Protein AF-A0AAD6F2V7-F1 (afdb_monomer_lite)

Sequence (291 aa):
MLPLKEKDKPVVQKLLSAGCCARCVLRFCCVSVQAAYRKPHQETLKELQAFIGNTENGKSQDSVVAANSTEENNKSHDATVPEPADEPADDPPSKRAKLELSGTEAPSEEDAAEEKLTEEPSVCVVCLGILQELCGTTQAVKIAEKVKAEKYEFETLHSCWLHVKKELREKSMAVDKDDVVQVKEAFKWVLQGLVAKEIGGVAVVARSLFEISVGFTHKETDADCHFLATTCADCFRPTKNKQSVFTRMAVVKALEKISDTKFLTHYACPPAKPTSSCSSQDVQCLHQEVQ

Foldseek 3Di:
DAPADPVLLVVLVVQVVLQAFLLQSCLVSLPPPLVLLQDARVVSVVVSVVVNVVPPVPPPDDDDDDDDDDDDDDDDDDDDDDDDDDDDDDDDDDDDDDDDDDDDDDDDDDDPPPPPPPVPRAQGLPQQCLSHVCLDLVVLLVLLVLVVVVVDDFQEEADCDDDDDDDDDDDDPDCDPVSRDDSVRSSCSHNVCSNCVNNPNRHYDNDTLKYKDKDWDDPVCPCVLVLLCVVCVVLQDDDPPDPGSSDPNSVVVSVVPDDPVSVVVVADVVGDRDPHGIDIDDMDMGGHDDD

Secondary structure (DSSP, 8-state):
-----GGGHHHHHHHHHTT--HHHHHHHTT---HHHHHS-HHHHHHHHHHHHHTTGGGS--------------------------------------------------------------PPPTTTTTTTTGGGSHHHHHHHHHHHHHTT---SEEE-------S---S--S---TTTSPPHHHHHHHHHHHHHHHHTTSPEEESS-SEEEEEEEE-STTHHHHHHHHHH-GGGS---TT-S-S--HHHHHHHHHHS-HHHHHHHS-SSPPPPSSPPEEEEEEEEEPP--

Radius of gyration: 32.74 Å; chains: 1; bounding box: 75×71×100 Å

InterPro domains:
  IPR039894 tRNA pseudouridine synthase Pus10-like [PTHR21568] (7-290)
  IPR048742 Pus10, N-terminal, eukaryotes [PF21237] (124-285)

pLDDT: mean 70.38, std 23.92, range [25.38, 95.88]

Structure (mmCIF, N/CA/C/O backbone):
data_AF-A0AAD6F2V7-F1
#
_entry.id   AF-A0AAD6F2V7-F1
#
loop_
_atom_site.group_PDB
_atom_site.id
_atom_site.type_symbol
_atom_site.label_atom_id
_atom_site.label_alt_id
_atom_site.label_comp_id
_atom_site.label_asym_id
_atom_site.label_entity_id
_atom_site.label_seq_id
_atom_site.pdbx_PDB_ins_code
_atom_site.Cartn_x
_atom_site.Cartn_y
_atom_site.Cartn_z
_atom_site.occupancy
_atom_site.B_iso_or_equiv
_atom_site.auth_seq_id
_atom_site.auth_comp_id
_atom_site.auth_asym_id
_atom_site.auth_atom_id
_atom_site.pdbx_PDB_model_num
ATOM 1 N N . MET A 1 1 ? 2.645 19.466 8.186 1.00 80.56 1 MET A N 1
ATOM 2 C CA . MET A 1 1 ? 1.569 18.850 8.982 1.00 80.56 1 MET A CA 1
ATOM 3 C C . MET A 1 1 ? 0.853 17.797 8.156 1.00 80.56 1 MET A C 1
ATOM 5 O O . MET A 1 1 ? 0.682 17.995 6.954 1.00 80.56 1 MET A O 1
ATOM 9 N N . LEU A 1 2 ? 0.481 16.677 8.775 1.00 89.69 2 LEU A N 1
ATOM 10 C CA . LEU A 1 2 ? -0.320 15.625 8.147 1.00 89.69 2 LEU A CA 1
ATOM 11 C C . LEU A 1 2 ? -1.777 16.090 7.967 1.00 89.69 2 LEU A C 1
ATOM 13 O O . LEU A 1 2 ? -2.301 16.765 8.853 1.00 89.69 2 LEU A O 1
ATOM 17 N N . PRO A 1 3 ? -2.449 15.743 6.853 1.00 91.44 3 PRO A N 1
ATOM 18 C CA . PRO A 1 3 ? -3.833 16.140 6.586 1.00 91.44 3 PRO A CA 1
ATOM 19 C C . PRO A 1 3 ? -4.835 15.252 7.353 1.00 91.44 3 PRO A C 1
ATOM 21 O O . PRO A 1 3 ? -5.670 14.583 6.749 1.00 91.44 3 PRO A O 1
ATOM 24 N N . LEU A 1 4 ? -4.716 15.221 8.682 1.00 91.44 4 LEU A N 1
ATOM 25 C CA . LEU A 1 4 ? -5.566 14.456 9.602 1.00 91.44 4 LEU A CA 1
ATOM 26 C C . LEU A 1 4 ? -6.543 15.384 10.332 1.00 91.44 4 LEU A C 1
ATOM 28 O O . LEU A 1 4 ? -6.274 16.572 10.514 1.00 91.44 4 LEU A O 1
ATOM 32 N N . LYS A 1 5 ? -7.688 14.843 10.745 1.00 91.06 5 LYS A N 1
ATOM 33 C CA . LYS A 1 5 ? -8.765 15.552 11.452 1.00 91.06 5 LYS A CA 1
ATOM 34 C C . LYS A 1 5 ? -8.937 14.968 12.849 1.00 91.06 5 LYS A C 1
ATOM 36 O O . LYS A 1 5 ? -8.689 13.789 13.046 1.00 91.06 5 LYS A O 1
ATOM 41 N N . GLU A 1 6 ? -9.465 15.742 13.798 1.00 90.25 6 GLU A N 1
ATOM 42 C CA . GLU A 1 6 ? -9.713 15.292 15.186 1.00 90.25 6 GLU A CA 1
ATOM 43 C C . GLU A 1 6 ? -10.423 13.929 15.287 1.00 90.25 6 GLU A C 1
ATOM 45 O O . GLU A 1 6 ? -10.057 13.092 16.109 1.00 90.25 6 GLU A O 1
ATOM 50 N N . LYS A 1 7 ? -11.377 13.656 14.386 1.00 86.06 7 LYS A N 1
ATOM 51 C CA . LYS A 1 7 ? -12.082 12.365 14.305 1.00 86.06 7 LYS A CA 1
ATOM 52 C C . LYS A 1 7 ? -11.173 11.153 14.034 1.00 86.06 7 LYS A C 1
ATOM 54 O O . LYS A 1 7 ? -11.575 10.029 14.314 1.00 86.06 7 LYS A O 1
ATOM 59 N N . ASP A 1 8 ? -9.980 11.370 13.485 1.00 86.81 8 ASP A N 1
ATOM 60 C CA . ASP A 1 8 ? -9.030 10.322 13.117 1.00 86.81 8 ASP A CA 1
ATOM 61 C C . ASP A 1 8 ? -8.161 9.907 14.319 1.00 86.81 8 ASP A C 1
ATOM 63 O O . ASP A 1 8 ? -7.589 8.818 14.310 1.00 86.81 8 ASP A O 1
ATOM 67 N N . LYS A 1 9 ? -8.090 10.718 15.390 1.00 88.56 9 LYS A N 1
ATOM 68 C CA . LYS A 1 9 ? -7.244 10.450 16.571 1.00 88.56 9 LYS A CA 1
ATOM 69 C C . LYS A 1 9 ? -7.451 9.061 17.192 1.00 88.56 9 LYS A C 1
ATOM 71 O O . LYS A 1 9 ? -6.447 8.374 17.389 1.00 88.56 9 LYS A O 1
ATOM 76 N N . PRO A 1 10 ? -8.688 8.585 17.454 1.00 86.12 10 PRO A N 1
ATOM 77 C CA . PRO A 1 10 ? -8.887 7.259 18.043 1.00 86.12 10 PRO A CA 1
ATOM 78 C C . PRO A 1 10 ? -8.393 6.132 17.127 1.00 86.12 10 PRO A C 1
ATOM 80 O O . PRO A 1 10 ? -7.870 5.123 17.599 1.00 86.12 10 PRO A O 1
ATOM 83 N N . VAL A 1 11 ? -8.528 6.312 15.808 1.00 83.88 11 VAL A N 1
ATOM 84 C CA . VAL A 1 11 ? -8.052 5.355 14.801 1.00 83.88 11 VAL A CA 1
ATOM 85 C C . VAL A 1 11 ? -6.526 5.345 14.767 1.00 83.88 11 VAL A C 1
ATOM 87 O O . VAL A 1 11 ? -5.927 4.274 14.829 1.00 83.88 11 VAL A O 1
ATOM 90 N N . VAL A 1 12 ? -5.894 6.524 14.743 1.00 88.38 12 VAL A N 1
ATOM 91 C CA . VAL A 1 12 ? -4.432 6.675 14.798 1.00 88.38 12 VAL A CA 1
ATOM 92 C C . VAL A 1 12 ? -3.864 5.982 16.035 1.00 88.38 12 VAL A C 1
ATOM 94 O O . VAL A 1 12 ? -2.973 5.146 15.900 1.00 88.38 12 VAL A O 1
ATOM 97 N N . GLN A 1 13 ? -4.413 6.268 17.219 1.00 88.00 13 GLN A N 1
ATOM 98 C CA . GLN A 1 13 ? -3.964 5.665 18.474 1.00 88.00 13 GLN A CA 1
ATOM 99 C C . GLN A 1 13 ? -4.090 4.137 18.434 1.00 88.00 13 GLN A C 1
ATOM 101 O O . GLN A 1 13 ? -3.111 3.433 18.671 1.00 88.00 13 GLN A O 1
ATOM 106 N N . LYS A 1 14 ? -5.263 3.614 18.051 1.00 84.19 14 LYS A N 1
ATOM 107 C CA . LYS A 1 14 ? -5.510 2.166 18.007 1.00 84.19 14 LYS A CA 1
ATOM 108 C C . LYS A 1 14 ? -4.590 1.442 17.023 1.00 84.19 14 LYS A C 1
ATOM 110 O O . LYS A 1 14 ? -4.094 0.363 17.336 1.00 84.19 14 LYS A O 1
ATOM 115 N N . LEU A 1 15 ? -4.349 2.020 15.845 1.00 86.19 15 LEU A N 1
ATOM 116 C CA . LEU A 1 15 ? -3.479 1.422 14.831 1.00 86.19 15 LEU A CA 1
ATOM 117 C C . LEU A 1 15 ? -2.008 1.437 15.255 1.00 86.19 15 LEU A C 1
ATOM 119 O O . LEU A 1 15 ? -1.321 0.437 15.053 1.00 86.19 15 LEU A O 1
ATOM 123 N N . LEU A 1 16 ? -1.528 2.533 15.852 1.00 90.88 16 LEU A N 1
ATOM 124 C CA . LEU A 1 16 ? -0.159 2.612 16.369 1.00 90.88 16 LEU A CA 1
ATOM 125 C C . LEU A 1 16 ? 0.065 1.599 17.495 1.00 90.88 16 LEU A C 1
ATOM 127 O O . LEU A 1 16 ? 1.024 0.834 17.429 1.00 90.88 16 LEU A O 1
ATOM 131 N N . SER A 1 17 ? -0.850 1.518 18.468 1.00 88.38 17 SER A N 1
ATOM 132 C CA . SER A 1 17 ? -0.777 0.528 19.553 1.00 88.38 17 SER A CA 1
ATOM 133 C C . SER A 1 17 ? -0.856 -0.917 19.051 1.00 88.38 17 SER A C 1
ATOM 135 O O . SER A 1 17 ? -0.271 -1.806 19.659 1.00 88.38 17 SER A O 1
ATOM 137 N N . ALA A 1 18 ? -1.534 -1.161 17.925 1.00 85.19 18 ALA A N 1
ATOM 138 C CA . ALA A 1 18 ? -1.576 -2.468 17.272 1.00 85.19 18 ALA A CA 1
ATOM 139 C C . ALA A 1 18 ? -0.313 -2.791 16.444 1.00 85.19 18 ALA A C 1
ATOM 141 O O . ALA A 1 18 ? -0.238 -3.862 15.850 1.00 85.19 18 ALA A O 1
ATOM 142 N N . GLY A 1 19 ? 0.669 -1.886 16.361 1.00 90.06 19 GLY A N 1
ATOM 143 C CA . GLY A 1 19 ? 1.908 -2.102 15.608 1.00 90.06 19 GLY A CA 1
ATOM 144 C C . GLY A 1 19 ? 1.818 -1.754 14.117 1.00 90.06 19 GLY A C 1
ATOM 145 O O . GLY A 1 19 ? 2.562 -2.301 13.301 1.00 90.06 19 GLY A O 1
ATOM 146 N N . CYS A 1 20 ? 0.912 -0.859 13.712 1.00 92.25 20 CYS A N 1
ATOM 147 C CA . CYS A 1 20 ? 0.904 -0.328 12.346 1.00 92.25 20 CYS A CA 1
ATOM 148 C C . CYS A 1 20 ? 2.010 0.717 12.143 1.00 92.25 20 CYS A C 1
ATOM 150 O O . CYS A 1 20 ? 2.181 1.624 12.953 1.00 92.25 20 CYS A O 1
ATOM 152 N N . CYS A 1 21 ? 2.695 0.671 10.997 1.00 95.19 21 CYS A N 1
ATOM 153 C CA . CYS A 1 21 ? 3.604 1.746 10.597 1.00 95.19 21 CYS A CA 1
ATOM 154 C C . CYS A 1 21 ? 2.854 3.034 10.232 1.00 95.19 21 CYS A C 1
ATOM 156 O O . CYS A 1 21 ? 1.687 3.005 9.826 1.00 95.19 21 CYS A O 1
ATOM 158 N N . ALA A 1 22 ? 3.571 4.160 10.261 1.00 95.75 22 ALA A N 1
ATOM 159 C CA . ALA A 1 22 ? 3.008 5.484 10.011 1.00 95.75 22 ALA A CA 1
ATOM 160 C C . ALA A 1 22 ? 2.276 5.589 8.658 1.00 95.75 22 ALA A C 1
ATOM 162 O O . ALA A 1 22 ? 1.175 6.129 8.574 1.00 95.75 22 ALA A O 1
ATOM 163 N N . ARG A 1 23 ? 2.829 4.996 7.591 1.00 95.88 23 ARG A N 1
ATOM 164 C CA . ARG A 1 23 ? 2.187 4.996 6.264 1.00 95.88 23 ARG A CA 1
ATOM 165 C C . ARG A 1 23 ? 0.914 4.147 6.223 1.00 95.88 23 ARG A C 1
ATOM 167 O O . ARG A 1 23 ? -0.024 4.513 5.526 1.00 95.88 23 ARG A O 1
ATOM 174 N N . CYS A 1 24 ? 0.841 3.039 6.964 1.00 95.06 24 CYS A N 1
ATOM 175 C CA . CYS A 1 24 ? -0.406 2.278 7.096 1.00 95.06 24 CYS A CA 1
ATOM 176 C C . CYS A 1 24 ? -1.468 3.067 7.857 1.00 95.06 24 CYS A C 1
ATOM 178 O O . CYS A 1 24 ? -2.621 3.057 7.438 1.00 95.06 24 CYS A O 1
ATOM 180 N N . VAL A 1 25 ? -1.085 3.798 8.906 1.00 94.31 25 VAL A N 1
ATOM 181 C CA . VAL A 1 25 ? -2.008 4.687 9.624 1.00 94.31 25 VAL A CA 1
ATOM 182 C C . VAL A 1 25 ? -2.622 5.717 8.674 1.00 94.31 25 VAL A C 1
ATOM 184 O O . VAL A 1 25 ? -3.843 5.845 8.633 1.00 94.31 25 VAL A O 1
ATOM 187 N N . LEU A 1 26 ? -1.809 6.374 7.836 1.00 95.19 26 LEU A N 1
ATOM 188 C CA . LEU A 1 26 ? -2.308 7.314 6.822 1.00 95.19 26 LEU A CA 1
ATOM 189 C C . LEU A 1 26 ? -3.316 6.665 5.857 1.00 95.19 26 LEU A C 1
ATOM 191 O O . LEU A 1 26 ? -4.325 7.288 5.529 1.00 95.19 26 LEU A O 1
ATOM 195 N N . ARG A 1 27 ? -3.081 5.408 5.449 1.00 94.44 27 ARG A N 1
ATOM 196 C CA . ARG A 1 27 ? -3.991 4.667 4.557 1.00 94.44 27 ARG A CA 1
ATOM 197 C C . ARG A 1 27 ? -5.354 4.440 5.192 1.00 94.44 27 ARG A C 1
ATOM 199 O O . ARG A 1 27 ? -6.363 4.715 4.555 1.00 94.44 27 ARG A O 1
ATOM 206 N N . PHE A 1 28 ? -5.382 3.957 6.434 1.00 86.69 28 PHE A N 1
ATOM 207 C CA . PHE A 1 28 ? -6.633 3.717 7.160 1.00 86.69 28 PHE A CA 1
ATOM 208 C C . PHE A 1 28 ? -7.344 5.012 7.566 1.00 86.69 28 PHE A C 1
ATOM 210 O O . PHE A 1 28 ? -8.561 5.017 7.697 1.00 86.69 28 PHE A O 1
ATOM 217 N N . CYS A 1 29 ? -6.613 6.123 7.692 1.00 88.81 29 CYS A N 1
ATOM 218 C CA . CYS A 1 29 ? -7.199 7.459 7.834 1.00 88.81 29 CYS A CA 1
ATOM 219 C C . CYS A 1 29 ? -7.626 8.072 6.484 1.00 88.81 29 CYS A C 1
ATOM 221 O O . CYS A 1 29 ? -7.964 9.252 6.428 1.00 88.81 29 CYS A O 1
ATOM 223 N N . CYS A 1 30 ? -7.600 7.296 5.393 1.00 89.81 30 CYS A N 1
ATOM 224 C CA . CYS A 1 30 ? -8.030 7.707 4.053 1.00 89.81 30 CYS A CA 1
ATOM 225 C C . CYS A 1 30 ? -7.277 8.940 3.513 1.00 89.81 30 CYS A C 1
ATOM 227 O O . CYS A 1 30 ? -7.809 9.736 2.736 1.00 89.81 30 CYS A O 1
ATOM 229 N N . VAL A 1 31 ? -6.017 9.129 3.921 1.00 90.62 31 VAL A N 1
ATOM 230 C CA . VAL A 1 31 ? -5.186 10.231 3.428 1.00 90.62 31 VAL A CA 1
ATOM 231 C C . VAL A 1 31 ? -4.739 9.908 2.006 1.00 90.62 31 VAL A C 1
ATOM 233 O O . VAL A 1 31 ? -3.912 9.024 1.803 1.00 90.62 31 VAL A O 1
ATOM 236 N N . SER A 1 32 ? -5.236 10.654 1.022 1.00 89.75 32 SER A N 1
ATOM 237 C CA . SER A 1 32 ? -4.891 10.492 -0.402 1.00 89.75 32 SER A CA 1
ATOM 238 C C . SER A 1 32 ? -3.780 11.435 -0.889 1.00 89.75 32 SER A C 1
ATOM 240 O O . SER A 1 32 ? -3.368 11.399 -2.049 1.00 89.75 32 SER A O 1
ATOM 242 N N . VAL A 1 33 ? -3.253 12.287 -0.004 1.00 91.56 33 VAL A N 1
ATOM 243 C CA . VAL A 1 33 ? -2.190 13.243 -0.340 1.00 91.56 33 VAL A CA 1
ATOM 244 C C . VAL A 1 33 ? -0.847 12.517 -0.437 1.00 91.56 33 VAL A C 1
ATOM 246 O O . VAL A 1 33 ? -0.208 12.236 0.574 1.00 91.56 33 VAL A O 1
ATOM 249 N N . GLN A 1 34 ? -0.376 12.265 -1.662 1.00 91.81 34 GLN A N 1
ATOM 250 C CA . GLN A 1 34 ? 0.866 11.518 -1.930 1.00 91.81 34 GLN A CA 1
ATOM 251 C C . GLN A 1 34 ? 2.091 12.079 -1.193 1.00 91.81 34 GLN A C 1
ATOM 253 O O . GLN A 1 34 ? 2.931 11.321 -0.709 1.00 91.81 34 GLN A O 1
ATOM 258 N N . ALA A 1 35 ? 2.187 13.408 -1.068 1.00 91.94 35 ALA A N 1
ATOM 259 C CA . ALA A 1 35 ? 3.289 14.068 -0.370 1.00 91.94 35 ALA A CA 1
ATOM 260 C C . ALA A 1 35 ? 3.402 13.644 1.106 1.00 91.94 35 ALA A C 1
ATOM 262 O O . ALA A 1 35 ? 4.509 13.594 1.633 1.00 91.94 35 ALA A O 1
ATOM 263 N N . ALA A 1 36 ? 2.292 13.268 1.755 1.00 94.00 36 ALA A N 1
ATOM 264 C CA . ALA A 1 36 ? 2.311 12.764 3.127 1.00 94.00 36 ALA A CA 1
ATOM 265 C C . ALA A 1 36 ? 3.040 11.412 3.243 1.00 94.00 36 ALA A C 1
ATOM 267 O O . ALA A 1 36 ? 3.678 11.151 4.255 1.00 94.00 36 ALA A O 1
ATOM 268 N N . TYR A 1 37 ? 3.005 10.580 2.197 1.00 94.75 37 TYR A N 1
ATOM 269 C CA . TYR A 1 37 ? 3.651 9.261 2.180 1.00 94.75 37 TYR A CA 1
ATOM 270 C C . TYR A 1 37 ? 5.142 9.323 1.861 1.00 94.75 37 TYR A C 1
ATOM 272 O O . TYR A 1 37 ? 5.898 8.448 2.286 1.00 94.75 37 TYR A O 1
ATOM 280 N N . ARG A 1 38 ? 5.564 10.342 1.104 1.00 93.12 38 ARG A N 1
ATOM 281 C CA . ARG A 1 38 ? 6.960 10.531 0.676 1.00 93.12 38 ARG A CA 1
ATOM 282 C C . ARG A 1 38 ? 7.877 11.025 1.791 1.00 93.12 38 ARG A C 1
ATOM 284 O O . ARG A 1 38 ? 9.091 10.968 1.630 1.00 93.12 38 ARG A O 1
ATOM 291 N N . LYS A 1 39 ? 7.313 11.487 2.908 1.00 92.31 39 LYS A N 1
ATOM 292 C CA . LYS A 1 39 ? 8.088 11.859 4.090 1.00 92.31 39 LYS A CA 1
ATOM 293 C C . LYS A 1 39 ? 8.874 10.659 4.641 1.00 92.31 39 LYS A C 1
ATOM 295 O O . LYS A 1 39 ? 8.424 9.508 4.503 1.00 92.31 39 LYS A O 1
ATOM 300 N N . PRO A 1 40 ? 10.025 10.901 5.292 1.00 91.19 40 PRO A N 1
ATOM 301 C CA . PRO A 1 40 ? 10.716 9.880 6.064 1.00 91.19 40 PRO A CA 1
ATOM 302 C C . PRO A 1 40 ? 9.782 9.218 7.082 1.00 91.19 40 PRO A C 1
ATOM 304 O O . PRO A 1 40 ? 8.912 9.859 7.683 1.00 91.19 40 PRO A O 1
ATOM 307 N N . HIS A 1 41 ? 9.959 7.910 7.277 1.00 89.25 41 HIS A N 1
ATOM 308 C CA . HIS A 1 41 ? 9.096 7.123 8.160 1.00 89.25 41 HIS A CA 1
ATOM 309 C C . HIS A 1 41 ? 9.102 7.671 9.597 1.00 89.25 41 HIS A C 1
ATOM 311 O O . HIS A 1 41 ? 8.040 7.836 10.193 1.00 89.25 41 HIS A O 1
ATOM 317 N N . GLN A 1 42 ? 10.286 8.008 10.119 1.00 90.62 42 GLN A N 1
ATOM 318 C CA . GLN A 1 42 ? 10.460 8.533 11.476 1.00 90.62 42 GLN A CA 1
ATOM 319 C C . GLN A 1 42 ? 9.786 9.897 11.672 1.00 90.62 42 GLN A C 1
ATOM 321 O O . GLN A 1 42 ? 9.136 10.113 12.689 1.00 90.62 42 GLN A O 1
ATOM 326 N N . GLU A 1 43 ? 9.880 10.804 10.697 1.00 93.75 43 GLU A N 1
ATOM 327 C CA . GLU A 1 43 ? 9.206 12.109 10.762 1.00 93.75 43 GLU A CA 1
ATOM 328 C C . GLU A 1 43 ? 7.685 11.957 10.757 1.00 93.75 43 GLU A C 1
ATOM 330 O O . GLU A 1 43 ? 6.988 12.575 11.559 1.00 93.75 43 GLU A O 1
ATOM 335 N N . THR A 1 44 ? 7.168 11.074 9.899 1.00 94.44 44 THR A N 1
ATOM 336 C CA . THR A 1 44 ? 5.728 10.793 9.836 1.00 94.44 44 THR A CA 1
ATOM 337 C C . THR A 1 44 ? 5.231 10.209 11.159 1.00 94.44 44 THR A C 1
ATOM 339 O O . THR A 1 44 ? 4.170 10.598 11.638 1.00 94.44 44 THR A O 1
ATOM 342 N N . LEU A 1 45 ? 5.999 9.299 11.769 1.00 94.44 45 LEU A N 1
ATOM 343 C CA . LEU A 1 45 ? 5.671 8.718 13.070 1.00 94.44 45 LEU A CA 1
ATOM 344 C C . LEU A 1 45 ? 5.647 9.782 14.177 1.00 94.44 45 LEU A C 1
ATOM 346 O O . LEU A 1 45 ? 4.683 9.826 14.937 1.00 94.44 45 LEU A O 1
ATOM 350 N N . LYS A 1 46 ? 6.642 10.677 14.216 1.00 94.81 46 LYS A N 1
ATOM 351 C CA . LYS A 1 46 ? 6.682 11.804 15.162 1.00 94.81 46 LYS A CA 1
ATOM 352 C C . LYS A 1 46 ? 5.482 12.739 14.991 1.00 94.81 46 LYS A C 1
ATOM 354 O O . LYS A 1 46 ? 4.857 13.109 15.979 1.00 94.81 46 LYS A O 1
ATOM 359 N N . GLU A 1 47 ? 5.115 13.083 13.753 1.00 95.81 47 GLU A N 1
ATOM 360 C CA . GLU A 1 47 ? 3.922 13.901 13.481 1.00 95.81 47 GLU A CA 1
ATOM 361 C C . GLU A 1 47 ? 2.629 13.207 13.950 1.00 95.81 47 GLU A C 1
ATOM 363 O O . GLU A 1 47 ? 1.751 13.874 14.493 1.00 95.81 47 GLU A O 1
ATOM 368 N N . LEU A 1 48 ? 2.507 11.882 13.788 1.00 95.69 48 LEU A N 1
ATOM 369 C CA . LEU A 1 48 ? 1.356 11.115 14.289 1.00 95.69 48 LEU A CA 1
ATOM 370 C C . LEU A 1 48 ? 1.304 11.066 15.822 1.00 95.69 48 LEU A C 1
ATOM 372 O O . LEU A 1 48 ? 0.225 11.195 16.395 1.00 95.69 48 LEU A O 1
ATOM 376 N N . GLN A 1 49 ? 2.452 10.897 16.483 1.00 95.12 49 GLN A N 1
ATOM 377 C CA . GLN A 1 49 ? 2.561 10.896 17.946 1.00 95.12 49 GLN A CA 1
ATOM 378 C C . GLN A 1 49 ? 2.215 12.270 18.536 1.00 95.12 49 GLN A C 1
ATOM 380 O O . GLN A 1 49 ? 1.422 12.363 19.470 1.00 95.12 49 GLN A O 1
ATOM 385 N N . ALA A 1 50 ? 2.726 13.351 17.941 1.00 95.38 50 ALA A N 1
ATOM 386 C CA . ALA A 1 50 ? 2.355 14.710 18.330 1.00 95.38 50 ALA A CA 1
ATOM 387 C C . ALA A 1 50 ? 0.855 14.976 18.108 1.00 95.38 50 ALA A C 1
ATOM 389 O O . ALA A 1 50 ? 0.193 15.596 18.938 1.00 95.38 50 ALA A O 1
ATOM 390 N N . PHE A 1 51 ? 0.296 14.462 17.008 1.00 94.75 51 PHE A N 1
ATOM 391 C CA . PHE A 1 51 ? -1.124 14.603 16.699 1.00 94.75 51 PHE A CA 1
ATOM 392 C C . PHE A 1 51 ? -2.032 13.978 17.771 1.00 94.75 51 PHE A C 1
ATOM 394 O O . PHE A 1 51 ? -3.034 14.593 18.131 1.00 94.75 51 PHE A O 1
ATOM 401 N N . ILE A 1 52 ? -1.686 12.808 18.323 1.00 93.94 52 ILE A N 1
ATOM 402 C CA . ILE A 1 52 ? -2.469 12.184 19.408 1.00 93.94 52 ILE A CA 1
ATOM 403 C C . ILE A 1 52 ? -2.231 12.849 20.776 1.00 93.94 52 ILE A C 1
ATOM 405 O O . ILE A 1 52 ? -3.195 13.026 21.526 1.00 93.94 52 ILE A O 1
ATOM 409 N N . GLY A 1 53 ? -0.996 13.282 21.069 1.00 87.00 53 GLY A N 1
ATOM 410 C CA . GLY A 1 53 ? -0.600 13.868 22.360 1.00 87.00 53 GLY A CA 1
ATOM 411 C C . GLY A 1 53 ? -1.275 15.204 22.694 1.00 87.00 53 GLY A C 1
ATOM 412 O O . GLY A 1 53 ? -1.507 15.510 23.858 1.00 87.00 53 GLY A O 1
ATOM 413 N N . ASN A 1 54 ? -1.723 15.961 21.688 1.00 70.81 54 ASN A N 1
ATOM 414 C CA . ASN A 1 54 ? -2.427 17.239 21.879 1.00 70.81 54 ASN A CA 1
ATOM 415 C C . ASN A 1 54 ? -3.826 17.122 22.532 1.00 70.81 54 ASN A C 1
ATOM 417 O O . ASN A 1 54 ? -4.559 18.106 22.596 1.00 70.81 54 ASN A O 1
ATOM 421 N N . THR A 1 55 ? -4.238 15.932 22.977 1.00 58.94 55 THR A N 1
ATOM 422 C CA . THR A 1 55 ? -5.570 15.670 23.555 1.00 58.94 55 THR A CA 1
ATOM 423 C C . THR A 1 55 ? -5.567 15.699 25.088 1.00 58.94 55 THR A C 1
ATO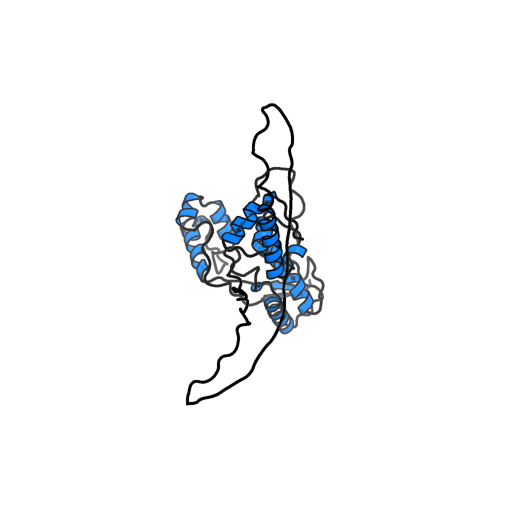M 425 O O . THR A 1 55 ? -6.612 15.935 25.693 1.00 58.94 55 THR A O 1
ATOM 428 N N . GLU A 1 56 ? -4.413 15.500 25.731 1.00 52.12 56 GLU A N 1
ATOM 429 C CA . GLU A 1 56 ? -4.332 15.320 27.190 1.00 52.12 56 GLU A CA 1
ATOM 430 C C . GLU A 1 56 ? -4.333 16.643 27.978 1.00 52.12 56 GLU A C 1
ATOM 432 O O . GLU A 1 56 ? -4.760 16.667 29.127 1.00 52.12 56 GLU A O 1
ATOM 437 N N . ASN A 1 57 ? -4.008 17.774 27.343 1.00 47.44 57 ASN A N 1
ATOM 438 C CA . ASN A 1 57 ? -3.975 19.090 28.005 1.00 47.44 57 ASN A CA 1
ATOM 439 C C . ASN A 1 57 ? -5.327 19.839 28.033 1.00 47.44 57 ASN A C 1
ATOM 441 O O . ASN A 1 57 ? -5.371 21.003 28.422 1.00 47.44 57 ASN A O 1
ATOM 445 N N . GLY A 1 58 ? -6.429 19.213 27.601 1.00 48.53 58 GLY A N 1
ATOM 446 C CA . GLY A 1 58 ? -7.731 19.880 27.420 1.00 48.53 58 GLY A CA 1
ATOM 447 C C . GLY A 1 58 ? -8.843 19.495 28.403 1.00 48.53 58 GLY A C 1
ATOM 448 O O . GLY A 1 58 ? -9.975 19.937 28.223 1.00 48.53 58 GLY A O 1
ATOM 449 N N . LYS A 1 59 ? -8.582 18.648 29.408 1.00 42.72 59 LYS A N 1
ATOM 450 C CA . LYS A 1 59 ? -9.605 18.180 30.365 1.00 42.72 59 LYS A CA 1
ATOM 451 C C . LYS A 1 59 ? -9.157 18.339 31.816 1.00 42.72 59 LYS A C 1
ATOM 453 O O . LYS A 1 59 ? -8.998 17.361 32.536 1.00 42.72 59 LYS A O 1
ATOM 458 N N . SER A 1 60 ? -9.001 19.579 32.257 1.00 43.47 60 SER A N 1
ATOM 459 C CA . SER A 1 60 ? -8.870 19.899 33.682 1.00 43.47 60 SER A CA 1
ATOM 460 C C . SER A 1 60 ? -9.158 21.374 33.939 1.00 43.47 60 SER A C 1
ATOM 462 O O . SER A 1 60 ? -8.302 22.104 34.411 1.00 43.47 60 SER A O 1
ATOM 464 N N . GLN A 1 61 ? -10.377 21.815 33.624 1.00 40.19 61 GLN A N 1
ATOM 465 C CA . GLN A 1 61 ? -11.045 22.929 34.304 1.00 40.19 61 GLN A CA 1
ATOM 466 C C . GLN A 1 61 ? -12.494 22.993 33.820 1.00 40.19 61 GLN A C 1
ATOM 468 O O . GLN A 1 61 ? -12.771 23.484 32.736 1.00 40.19 61 GLN A O 1
ATOM 473 N N . ASP A 1 62 ? -13.385 22.354 34.574 1.00 31.72 62 ASP A N 1
ATOM 474 C CA . ASP A 1 62 ? -14.656 22.949 35.001 1.00 31.72 62 ASP A CA 1
ATOM 475 C C . ASP A 1 62 ? -15.502 21.883 35.687 1.00 31.72 62 ASP A C 1
ATOM 477 O O . ASP A 1 62 ? -16.144 21.054 35.043 1.00 31.72 62 ASP A O 1
ATOM 481 N N . SER A 1 63 ? -15.469 21.896 37.019 1.00 39.22 63 SER A N 1
ATOM 482 C CA . SER A 1 63 ? -16.570 21.470 37.892 1.00 39.22 63 SER A CA 1
ATOM 483 C C . SER A 1 63 ? -16.173 21.676 39.350 1.00 39.22 63 SER A C 1
ATOM 485 O O . SER A 1 63 ? -15.780 20.716 40.000 1.00 39.22 63 SER A O 1
ATOM 487 N N . VAL A 1 64 ? -16.312 22.899 39.879 1.00 33.19 64 VAL A N 1
ATOM 488 C CA . VAL A 1 64 ? -16.718 23.094 41.284 1.00 33.19 64 VAL A CA 1
ATOM 489 C C . VAL A 1 64 ? -17.569 24.371 41.410 1.00 33.19 64 VAL A C 1
ATOM 491 O O . VAL A 1 64 ? -17.056 25.478 41.467 1.00 33.19 64 VAL A O 1
ATOM 494 N N . VAL A 1 65 ? -18.886 24.146 41.418 1.00 32.59 65 VAL A N 1
ATOM 495 C CA . VAL A 1 65 ? -19.935 24.736 42.277 1.00 32.59 65 VAL A CA 1
ATOM 496 C C . VAL A 1 65 ? -20.024 26.266 42.428 1.00 32.59 65 VAL A C 1
ATOM 498 O O . VAL A 1 65 ? -19.205 26.919 43.066 1.00 32.59 65 VAL A O 1
ATOM 501 N N . ALA A 1 66 ? -21.152 26.802 41.953 1.00 29.95 66 ALA A N 1
ATOM 502 C CA . ALA A 1 66 ? -21.646 28.140 42.243 1.00 29.95 66 ALA A CA 1
ATOM 503 C C . ALA A 1 66 ? -22.507 28.192 43.526 1.00 29.95 66 ALA A C 1
ATOM 505 O O . ALA A 1 66 ? -23.400 27.369 43.710 1.00 29.95 66 ALA A O 1
ATOM 506 N N . ALA A 1 67 ? -22.251 29.250 44.304 1.00 31.66 67 ALA A N 1
ATOM 507 C CA . ALA A 1 67 ? -23.169 30.102 45.076 1.00 31.66 67 ALA A CA 1
ATOM 508 C C . ALA A 1 67 ? -23.963 29.552 46.284 1.00 31.66 67 ALA A C 1
ATOM 510 O O . ALA A 1 67 ? -24.930 28.810 46.141 1.00 31.66 67 ALA A O 1
ATOM 511 N N . ASN A 1 68 ? -23.583 30.056 47.469 1.00 28.84 68 ASN A N 1
ATOM 512 C CA . ASN A 1 68 ? -24.378 30.727 48.529 1.00 28.84 68 ASN A CA 1
ATOM 513 C C . ASN A 1 68 ? -23.438 30.857 49.758 1.00 28.84 68 ASN A C 1
ATOM 515 O O . ASN A 1 68 ? -22.699 29.919 50.023 1.00 28.84 68 ASN A O 1
ATOM 519 N N . SER A 1 69 ? -23.337 31.902 50.581 1.00 30.41 69 SER A N 1
ATOM 520 C CA . SER A 1 69 ? -23.977 33.212 50.744 1.00 30.41 69 SER A CA 1
ATOM 521 C C . SER A 1 69 ? -23.239 33.947 51.897 1.00 30.41 69 SER A C 1
ATOM 523 O O . SER A 1 69 ? -22.721 33.285 52.792 1.00 30.41 69 SER A O 1
ATOM 525 N N . THR A 1 70 ? -23.292 35.289 51.894 1.00 28.62 70 THR A N 1
ATOM 526 C CA . THR A 1 70 ? -23.267 36.237 53.049 1.00 28.62 70 THR A CA 1
ATOM 527 C C . THR A 1 70 ? -22.007 36.475 53.923 1.00 28.62 70 THR A C 1
ATOM 529 O O . THR A 1 70 ? -21.591 35.621 54.692 1.00 28.62 70 THR A O 1
ATOM 532 N N . GLU A 1 71 ? -21.561 37.745 53.856 1.00 28.73 71 GLU A N 1
ATOM 533 C CA . GLU A 1 71 ? -21.309 38.716 54.956 1.00 28.73 71 GLU A CA 1
ATOM 534 C C . GLU A 1 71 ? -19.967 38.806 55.731 1.00 28.73 71 GLU A C 1
ATOM 536 O O . GLU A 1 71 ? -19.559 37.883 56.420 1.00 28.73 71 GLU A O 1
ATOM 541 N N . GLU A 1 72 ? -19.400 40.035 55.658 1.00 28.36 72 GLU A N 1
ATOM 542 C CA . GLU A 1 72 ? -18.722 40.847 56.704 1.00 28.36 72 GLU A CA 1
ATOM 543 C C . GLU A 1 72 ? -17.395 40.352 57.341 1.00 28.36 72 GLU A C 1
ATOM 545 O O . GLU A 1 72 ? -17.156 39.168 57.481 1.00 28.36 72 GLU A O 1
ATOM 550 N N . ASN A 1 73 ? -16.450 41.150 57.863 1.00 29.03 73 ASN A N 1
ATOM 551 C CA . ASN A 1 73 ? -15.996 42.548 57.786 1.00 29.03 73 ASN A CA 1
ATOM 552 C C . ASN A 1 73 ? -14.735 42.644 58.711 1.00 29.03 73 ASN A C 1
ATOM 554 O O . ASN A 1 73 ? -14.672 41.951 59.719 1.00 29.03 73 ASN A O 1
ATOM 558 N N . ASN A 1 74 ? -13.789 43.548 58.411 1.00 30.70 74 ASN A N 1
ATOM 559 C CA . ASN A 1 74 ? -12.813 44.224 59.307 1.00 30.70 74 ASN A CA 1
ATOM 560 C C . ASN A 1 74 ? -11.673 43.507 60.103 1.00 30.70 74 ASN A C 1
ATOM 562 O O . ASN A 1 74 ? -11.881 42.902 61.144 1.00 30.70 74 ASN A O 1
ATOM 566 N N . LYS A 1 75 ? -10.423 43.797 59.678 1.00 31.48 75 LYS A N 1
ATOM 567 C CA . LYS A 1 75 ? -9.378 44.677 60.299 1.00 31.48 75 LYS A CA 1
ATOM 568 C C . LYS A 1 75 ? -8.978 44.554 61.797 1.00 31.48 75 LYS A C 1
ATOM 570 O O . LYS A 1 75 ? -9.759 44.946 62.649 1.00 31.48 75 LYS A O 1
ATOM 575 N N . SER A 1 76 ? -7.676 44.307 62.060 1.00 33.66 76 SER A N 1
ATOM 576 C CA . SER A 1 76 ? -6.732 45.069 62.951 1.00 33.66 76 SER A CA 1
ATOM 577 C C . SER A 1 76 ? -5.423 44.266 63.158 1.00 33.66 76 SER A C 1
ATOM 579 O O . SER A 1 76 ? -5.514 43.093 63.492 1.00 33.66 76 SER A O 1
ATOM 581 N N . HIS A 1 77 ? -4.227 44.716 62.748 1.00 32.72 77 HIS A N 1
ATOM 582 C CA . HIS A 1 77 ? -3.260 45.664 63.355 1.00 32.72 77 HIS A CA 1
ATOM 583 C C . HIS A 1 77 ? -2.404 45.156 64.540 1.00 32.72 77 HIS A C 1
ATOM 585 O O . HIS A 1 77 ? -2.939 44.601 65.491 1.00 32.72 77 HIS A O 1
ATOM 591 N N . ASP A 1 78 ? -1.114 45.544 64.462 1.00 26.92 78 ASP A N 1
ATOM 592 C CA . ASP A 1 78 ? -0.109 45.796 65.526 1.00 26.92 78 ASP A CA 1
ATOM 593 C C . ASP A 1 78 ? 0.918 44.677 65.843 1.00 26.92 78 ASP A C 1
ATOM 595 O O . ASP A 1 78 ? 0.544 43.515 65.913 1.00 26.92 78 ASP A O 1
ATOM 599 N N . ALA A 1 79 ? 2.208 44.900 66.146 1.00 31.08 79 ALA A N 1
ATOM 600 C CA . ALA A 1 79 ? 3.290 45.790 65.677 1.00 31.08 79 ALA A CA 1
ATOM 601 C C . ALA A 1 79 ? 4.623 45.343 66.362 1.00 31.08 79 ALA A C 1
ATOM 603 O O . ALA A 1 79 ? 4.580 44.734 67.427 1.00 31.08 79 ALA A O 1
ATOM 604 N N . THR A 1 80 ? 5.779 45.764 65.810 1.00 28.14 80 THR A N 1
ATOM 605 C CA . THR A 1 80 ? 7.056 46.080 66.529 1.00 28.14 80 THR A CA 1
ATOM 606 C C . THR A 1 80 ? 8.125 44.972 66.769 1.00 28.14 80 THR A C 1
ATOM 608 O O . THR A 1 80 ? 8.069 44.244 67.750 1.00 28.14 80 THR A O 1
ATOM 611 N N . VAL A 1 81 ? 9.105 44.846 65.842 1.00 31.89 81 VAL A N 1
ATOM 612 C CA . VAL A 1 81 ? 10.5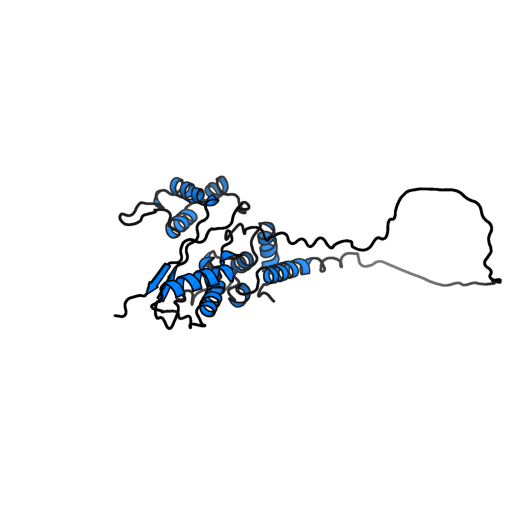75 45.201 65.901 1.00 31.89 81 VAL A CA 1
ATOM 613 C C . VAL A 1 81 ? 11.218 45.346 67.317 1.00 31.89 81 VAL A C 1
ATOM 615 O O . VAL A 1 81 ? 10.500 45.856 68.170 1.00 31.89 81 VAL A O 1
ATOM 618 N N . PRO A 1 82 ? 12.527 45.065 67.627 1.00 41.03 82 PRO A N 1
ATOM 619 C CA . PRO A 1 82 ? 13.738 45.105 66.766 1.00 41.03 82 PRO A CA 1
ATOM 620 C C . PRO A 1 82 ? 14.833 44.008 66.927 1.00 41.03 82 PRO A C 1
ATOM 622 O O . PRO A 1 82 ? 14.912 43.287 67.916 1.00 41.03 82 PRO A O 1
ATOM 625 N N . GLU A 1 83 ? 15.723 44.008 65.922 1.00 30.80 83 GLU A N 1
ATOM 626 C CA . GLU A 1 83 ? 17.160 43.628 65.846 1.00 30.80 83 GLU A CA 1
ATOM 627 C C . GLU A 1 83 ? 18.047 44.163 67.022 1.00 30.80 83 GLU A C 1
ATOM 629 O O . GLU A 1 83 ? 17.508 44.956 67.798 1.00 30.80 83 GLU A O 1
ATOM 634 N N . PRO A 1 84 ? 19.375 43.863 67.191 1.00 43.72 84 PRO A N 1
ATOM 635 C CA . PRO A 1 84 ? 20.373 43.609 66.127 1.00 43.72 84 PRO A CA 1
ATOM 636 C C . PRO A 1 84 ? 21.630 42.741 66.438 1.00 43.72 84 PRO A C 1
ATOM 638 O O . PRO A 1 84 ? 21.843 42.280 67.554 1.00 43.72 84 PRO A O 1
ATOM 641 N N . ALA A 1 85 ? 22.478 42.652 65.398 1.00 28.23 85 ALA A N 1
ATOM 642 C CA . ALA A 1 85 ? 23.954 42.696 65.407 1.00 28.23 85 ALA A CA 1
ATOM 643 C C . ALA A 1 85 ? 24.755 41.431 65.797 1.00 28.23 85 ALA A C 1
ATOM 645 O O . ALA A 1 85 ? 24.728 40.983 66.936 1.00 28.23 85 ALA A O 1
ATOM 646 N N . ASP A 1 86 ? 25.504 40.863 64.840 1.00 30.36 86 ASP A N 1
ATOM 647 C CA . ASP A 1 86 ? 26.950 41.121 64.636 1.00 30.36 86 ASP A CA 1
ATOM 648 C C . ASP A 1 86 ? 27.613 39.999 63.790 1.00 30.36 86 ASP A C 1
ATOM 650 O O . ASP A 1 86 ? 27.558 38.817 64.126 1.00 30.36 86 ASP A O 1
ATOM 654 N N . GLU A 1 87 ? 28.257 40.386 62.682 1.00 30.39 87 GLU A N 1
ATOM 655 C CA . GLU A 1 87 ? 29.379 39.664 62.036 1.00 30.39 87 GLU A CA 1
ATOM 656 C C . GLU A 1 87 ? 30.700 39.985 62.810 1.00 30.39 87 GLU A C 1
ATOM 658 O O . GLU A 1 87 ? 30.609 40.826 63.708 1.00 30.39 87 GLU A O 1
ATOM 663 N N . PRO A 1 88 ? 31.937 39.474 62.526 1.00 41.62 88 PRO A N 1
ATOM 664 C CA . PRO A 1 88 ? 32.437 38.750 61.339 1.00 41.62 88 PRO A CA 1
ATOM 665 C C . PRO A 1 88 ? 33.525 37.648 61.571 1.00 41.62 88 PRO A C 1
ATOM 667 O O . PRO A 1 88 ? 33.961 37.387 62.686 1.00 41.62 88 PRO A O 1
ATOM 670 N N . ALA A 1 89 ? 33.935 37.027 60.450 1.00 33.59 89 ALA A N 1
ATOM 671 C CA . ALA A 1 89 ? 35.270 36.544 60.018 1.00 33.59 89 ALA A CA 1
ATOM 672 C C . ALA A 1 89 ? 36.287 35.900 60.999 1.00 33.59 89 ALA A C 1
ATOM 674 O O . ALA A 1 89 ? 36.693 36.510 61.978 1.00 33.59 89 ALA A O 1
ATOM 675 N N . ASP A 1 90 ? 36.817 34.717 60.640 1.00 29.06 90 ASP A N 1
ATOM 676 C CA . ASP A 1 90 ? 38.208 34.507 60.157 1.00 29.06 90 ASP A CA 1
ATOM 677 C C . ASP A 1 90 ? 38.617 33.011 60.160 1.00 29.06 90 ASP A C 1
ATOM 679 O O . ASP A 1 90 ? 38.215 32.228 61.021 1.00 29.06 90 ASP A O 1
ATOM 683 N N . ASP A 1 91 ? 39.434 32.627 59.175 1.00 30.73 91 ASP A N 1
ATOM 684 C CA . ASP A 1 91 ? 40.035 31.295 58.945 1.00 30.73 91 ASP A CA 1
ATOM 685 C C . ASP A 1 91 ? 41.558 31.318 59.324 1.00 30.73 91 ASP A C 1
ATOM 687 O O . ASP A 1 91 ? 42.057 32.349 59.777 1.00 30.73 91 ASP A O 1
ATOM 691 N N . PRO A 1 92 ? 42.373 30.272 59.062 1.00 53.81 92 PRO A N 1
ATOM 692 C CA . PRO A 1 92 ? 42.924 29.213 59.941 1.00 53.81 92 PRO A CA 1
ATOM 693 C C . PRO A 1 92 ? 44.411 29.452 60.374 1.00 53.81 92 PRO A C 1
ATOM 695 O O . PRO A 1 92 ? 44.956 30.499 60.018 1.00 53.81 92 PRO A O 1
ATOM 698 N N . PRO A 1 93 ? 45.152 28.549 61.107 1.00 45.53 93 PRO A N 1
ATOM 699 C CA . PRO A 1 93 ? 45.875 27.400 60.483 1.00 45.53 93 PRO A CA 1
ATOM 700 C C . PRO A 1 93 ? 46.318 26.176 61.373 1.00 45.53 93 PRO A C 1
ATOM 702 O O . PRO A 1 93 ? 46.712 26.296 62.526 1.00 45.53 93 PRO A O 1
ATOM 705 N N . SER A 1 94 ? 46.419 24.996 60.730 1.00 29.77 94 SER A N 1
ATOM 706 C CA . SER A 1 94 ? 47.456 23.917 60.798 1.00 29.77 94 SER A CA 1
ATOM 707 C C . SER A 1 94 ? 48.042 23.330 62.117 1.00 29.77 94 SER A C 1
ATOM 709 O O . SER A 1 94 ? 48.797 24.009 62.810 1.00 29.77 94 SER A O 1
ATOM 711 N N . LYS A 1 95 ? 47.987 21.980 62.283 1.00 34.41 95 LYS A N 1
ATOM 712 C CA . LYS A 1 95 ? 49.170 21.076 62.481 1.00 34.41 95 LYS A CA 1
ATOM 713 C C . LYS A 1 95 ? 48.868 19.546 62.441 1.00 34.41 95 LYS A C 1
ATOM 715 O O . LYS A 1 95 ? 47.840 19.077 62.900 1.00 34.41 95 LYS A O 1
ATOM 720 N N . ARG A 1 96 ? 49.850 18.824 61.870 1.00 32.44 96 ARG A N 1
ATOM 721 C CA . ARG A 1 96 ? 50.031 17.414 61.404 1.00 32.44 96 ARG A CA 1
ATOM 722 C C . ARG A 1 96 ? 49.871 16.227 62.390 1.00 32.44 96 ARG A C 1
ATOM 724 O O . ARG A 1 96 ? 50.308 16.356 63.526 1.00 32.44 96 ARG A O 1
ATOM 731 N N . ALA A 1 97 ? 49.543 15.027 61.853 1.00 30.27 97 ALA A N 1
ATOM 732 C CA . ALA A 1 97 ? 50.401 13.802 61.723 1.00 30.27 97 ALA A CA 1
ATOM 733 C C . ALA A 1 97 ? 49.605 12.603 61.098 1.00 30.27 97 ALA A C 1
ATOM 735 O O . ALA A 1 97 ? 48.521 12.316 61.579 1.00 30.27 97 ALA A O 1
ATOM 736 N N . LYS A 1 98 ? 49.977 12.046 59.917 1.00 29.86 98 LYS A N 1
ATOM 737 C CA . LYS A 1 98 ? 50.776 10.803 59.628 1.00 29.86 98 LYS A CA 1
ATOM 738 C C . LYS A 1 98 ? 49.999 9.483 59.936 1.00 29.86 98 LYS A C 1
ATOM 740 O O . LYS A 1 98 ? 49.658 9.297 61.090 1.00 29.86 98 LYS A O 1
ATOM 745 N N . LEU A 1 99 ? 49.653 8.553 59.016 1.00 26.77 99 LEU A N 1
ATOM 746 C CA . LEU A 1 99 ? 50.492 7.649 58.182 1.00 26.77 99 LEU A CA 1
ATOM 747 C C . LEU A 1 99 ? 49.599 6.740 57.245 1.00 26.77 99 LEU A C 1
ATOM 749 O O . LEU A 1 99 ? 48.659 6.161 57.772 1.00 26.77 99 LEU A O 1
ATOM 753 N N . GLU A 1 100 ? 49.924 6.637 55.932 1.00 30.42 100 GLU A N 1
ATOM 754 C CA . GLU A 1 100 ? 49.890 5.507 54.924 1.00 30.42 100 GLU A CA 1
ATOM 755 C C . GLU A 1 100 ? 48.711 4.469 54.891 1.00 30.42 100 GLU A C 1
ATOM 757 O O . GLU A 1 100 ? 48.267 4.031 55.940 1.00 30.42 100 GLU A O 1
ATOM 762 N N . LEU A 1 101 ? 48.195 3.865 53.794 1.00 30.11 101 LEU A N 1
ATOM 763 C CA . LEU A 1 101 ? 48.417 3.831 52.328 1.00 30.11 101 LEU A CA 1
ATOM 764 C C . LEU A 1 101 ? 47.291 2.986 51.643 1.00 30.11 101 LEU A C 1
ATOM 766 O O . LEU A 1 101 ? 46.833 2.005 52.226 1.00 30.11 101 LEU A O 1
ATOM 770 N N . SER A 1 102 ? 47.025 3.271 50.355 1.00 30.39 102 SER A N 1
ATOM 771 C CA . SER A 1 102 ? 46.500 2.391 49.272 1.00 30.39 102 SER A CA 1
ATOM 772 C C . SER A 1 102 ? 44.998 2.424 48.908 1.00 30.39 102 SER A C 1
ATOM 774 O O . SER A 1 102 ? 44.148 1.983 49.675 1.00 30.39 102 SER A O 1
ATOM 776 N N . GLY A 1 103 ? 44.700 2.848 47.666 1.00 30.56 103 GLY A N 1
ATOM 777 C CA . GLY A 1 103 ? 43.418 2.625 46.977 1.00 30.56 103 GLY A CA 1
ATOM 778 C C . GLY A 1 103 ? 42.992 3.756 46.031 1.00 30.56 103 GLY A C 1
ATOM 779 O O . GLY A 1 103 ? 42.367 4.715 46.457 1.00 30.56 103 GLY A O 1
ATOM 780 N N . THR A 1 104 ? 43.355 3.626 44.758 1.00 32.91 104 THR A N 1
ATOM 781 C CA . THR A 1 104 ? 43.251 4.568 43.628 1.00 32.91 104 THR A CA 1
ATOM 782 C C . THR A 1 104 ? 41.831 5.055 43.262 1.00 32.91 104 THR A C 1
ATOM 784 O O . THR A 1 104 ? 40.951 4.252 42.985 1.00 32.91 104 THR A O 1
ATOM 787 N N . GLU A 1 105 ? 41.689 6.387 43.238 1.00 30.94 105 GLU A N 1
ATOM 788 C CA . GLU A 1 105 ? 40.933 7.284 42.333 1.00 30.94 105 GLU A CA 1
ATOM 789 C C . GLU A 1 105 ? 39.530 6.887 41.818 1.00 30.94 105 GLU A C 1
ATOM 791 O O . GLU A 1 105 ? 39.370 6.047 40.937 1.00 30.94 105 GLU A O 1
ATOM 796 N N . ALA A 1 106 ? 38.525 7.653 42.256 1.00 38.75 106 ALA A N 1
ATOM 797 C CA . ALA A 1 106 ? 37.401 8.065 41.412 1.00 38.75 106 ALA A CA 1
ATOM 798 C C . ALA A 1 106 ? 37.708 9.462 40.839 1.00 38.75 106 ALA A C 1
ATOM 800 O O . ALA A 1 106 ? 38.397 10.247 41.500 1.00 38.75 106 ALA A O 1
ATOM 801 N N . PRO A 1 107 ? 37.143 9.818 39.675 1.00 37.22 107 PRO A N 1
ATOM 802 C CA . PRO A 1 107 ? 36.286 10.998 39.743 1.00 37.22 107 PRO A CA 1
ATOM 803 C C . PRO A 1 107 ? 34.993 10.925 38.914 1.00 37.22 107 PRO A C 1
ATOM 805 O O . PRO A 1 107 ? 34.944 10.379 37.816 1.00 37.22 107 PRO A O 1
ATOM 808 N N . SER A 1 108 ? 34.009 11.622 39.490 1.00 30.00 108 SER A N 1
ATOM 809 C CA . SER A 1 108 ? 32.966 12.454 38.875 1.00 30.00 108 SER A CA 1
ATOM 810 C C . SER A 1 108 ? 31.815 11.807 38.101 1.00 30.00 108 SER A C 1
ATOM 812 O O . SER A 1 108 ? 31.965 11.245 37.021 1.00 30.00 108 SER A O 1
ATOM 814 N N . GLU A 1 109 ? 30.636 12.031 38.682 1.00 43.75 109 GLU A N 1
ATOM 815 C CA . GLU A 1 109 ? 29.330 12.171 38.048 1.00 43.75 109 GLU A CA 1
ATOM 816 C C . GLU A 1 109 ? 29.394 13.205 36.912 1.00 43.75 109 GLU A C 1
ATOM 818 O O . GLU A 1 109 ? 29.876 14.308 37.141 1.00 43.75 109 GLU A O 1
ATOM 823 N N . GLU A 1 110 ? 28.934 12.819 35.719 1.00 39.22 110 GLU A N 1
ATOM 824 C CA . GLU A 1 110 ? 28.313 13.635 34.654 1.00 39.22 110 GLU A CA 1
ATOM 825 C C . GLU A 1 110 ? 28.404 12.857 33.332 1.00 39.22 110 GLU A C 1
ATOM 827 O O . GLU A 1 110 ? 29.282 13.080 32.511 1.00 39.22 110 GLU A O 1
ATOM 832 N N . ASP A 1 111 ? 27.514 11.882 33.160 1.00 29.00 111 ASP A N 1
ATOM 833 C CA . ASP A 1 111 ? 26.866 11.602 31.874 1.00 29.00 111 ASP A CA 1
ATOM 834 C C . ASP A 1 111 ? 25.802 10.536 32.145 1.00 29.00 111 ASP A C 1
ATOM 836 O O . ASP A 1 111 ? 26.021 9.326 32.040 1.00 29.00 111 ASP A O 1
ATOM 840 N N . ALA A 1 112 ? 24.618 10.989 32.565 1.00 36.59 112 ALA A N 1
ATOM 841 C CA . ALA A 1 112 ? 23.417 10.191 32.388 1.00 36.59 112 ALA A CA 1
ATOM 842 C C . ALA A 1 112 ? 23.179 10.143 30.879 1.00 36.59 112 ALA A C 1
ATOM 844 O O . ALA A 1 112 ? 22.473 10.985 30.327 1.00 36.59 112 ALA A O 1
ATOM 845 N N . ALA A 1 113 ? 23.863 9.202 30.223 1.00 39.25 113 ALA A N 1
ATOM 846 C CA . ALA A 1 113 ? 23.676 8.892 28.827 1.00 39.25 113 ALA A CA 1
ATOM 847 C C . ALA A 1 113 ? 22.181 8.673 28.625 1.00 39.25 113 ALA A C 1
ATOM 849 O O . ALA A 1 113 ? 21.596 7.697 29.094 1.00 39.25 113 ALA A O 1
ATOM 850 N N . GLU A 1 114 ? 21.581 9.661 27.977 1.00 43.22 114 GLU A N 1
ATOM 851 C CA . GLU A 1 114 ? 20.259 9.633 27.405 1.00 43.22 114 GLU A CA 1
ATOM 852 C C . GLU A 1 114 ? 20.189 8.333 26.597 1.00 43.22 114 GLU A C 1
ATOM 854 O O . GLU A 1 114 ? 20.765 8.230 25.509 1.00 43.22 114 GLU A O 1
ATOM 859 N N . GLU A 1 115 ? 19.582 7.292 27.182 1.00 38.66 115 GLU A N 1
ATOM 860 C CA . GLU A 1 115 ? 19.277 6.050 26.486 1.00 38.66 115 GLU A CA 1
ATOM 861 C C . GLU A 1 115 ? 18.316 6.430 25.371 1.00 38.66 115 GLU A C 1
ATOM 863 O O . GLU A 1 115 ? 17.093 6.494 25.507 1.00 38.66 115 GLU A O 1
ATOM 868 N N . LYS A 1 116 ? 18.916 6.760 24.235 1.00 40.34 116 LYS A N 1
ATOM 869 C CA . LYS A 1 116 ? 18.246 6.925 22.974 1.00 40.34 116 LYS A CA 1
ATOM 870 C C . LYS A 1 116 ? 17.616 5.567 22.708 1.00 40.34 116 LYS A C 1
ATOM 872 O O . LYS A 1 116 ? 18.286 4.647 22.248 1.00 40.34 116 LYS A O 1
ATOM 877 N N . LEU A 1 117 ? 16.326 5.449 23.014 1.00 39.50 117 LEU A N 1
ATOM 878 C CA . LEU A 1 117 ? 15.441 4.410 22.503 1.00 39.50 117 LEU A CA 1
ATOM 879 C C . LEU A 1 117 ? 15.402 4.548 20.974 1.00 39.50 117 LEU A C 1
ATOM 881 O O . LEU A 1 117 ? 14.417 4.972 20.374 1.00 39.50 117 LEU A O 1
ATOM 885 N N . THR A 1 118 ? 16.499 4.208 20.307 1.00 42.19 118 THR A N 1
ATOM 886 C CA . THR A 1 118 ? 16.478 3.725 18.936 1.00 42.19 118 THR A CA 1
ATOM 887 C C . THR A 1 118 ? 16.012 2.279 19.001 1.00 42.19 118 THR A C 1
ATOM 889 O O . THR A 1 118 ? 16.760 1.358 18.691 1.00 42.19 118 THR A O 1
ATOM 892 N N . GLU A 1 119 ? 14.771 2.076 19.454 1.00 54.84 119 GLU A N 1
ATOM 893 C CA . GLU A 1 119 ? 14.058 0.857 19.112 1.00 54.84 119 GLU A CA 1
ATOM 894 C C . GLU A 1 119 ? 13.938 0.860 17.588 1.00 54.84 119 GLU A C 1
ATOM 896 O O . GLU A 1 119 ? 13.273 1.717 16.994 1.00 54.84 119 GLU A O 1
ATOM 901 N N . GLU A 1 120 ? 14.653 -0.062 16.945 1.00 58.03 120 GLU A N 1
ATOM 902 C CA . GLU A 1 120 ? 14.483 -0.358 15.528 1.00 58.03 120 GLU A CA 1
ATOM 903 C C . GLU A 1 120 ? 12.976 -0.499 15.246 1.00 58.03 120 GLU A C 1
ATOM 905 O O . GLU A 1 120 ? 12.276 -1.241 15.951 1.00 58.03 120 GLU A O 1
ATOM 910 N N . PRO A 1 121 ? 12.427 0.242 14.267 1.00 67.88 121 PRO A N 1
ATOM 911 C CA . PRO A 1 121 ? 10.993 0.286 14.054 1.00 67.88 121 PRO A CA 1
ATOM 912 C C . PRO A 1 121 ? 10.487 -1.118 13.741 1.00 67.88 121 PRO A C 1
ATOM 914 O O . PRO A 1 121 ? 10.811 -1.700 12.708 1.00 67.88 121 PRO A O 1
ATOM 917 N N . SER A 1 122 ? 9.664 -1.655 14.640 1.00 88.44 122 SER A N 1
ATOM 918 C CA . SER A 1 122 ? 9.166 -3.015 14.484 1.00 88.44 122 SER A CA 1
ATOM 919 C C . SER A 1 122 ? 8.378 -3.214 13.184 1.00 88.44 122 SER A C 1
ATOM 921 O O . SER A 1 122 ? 7.781 -2.275 12.638 1.00 88.44 122 SER A O 1
ATOM 923 N N . VAL A 1 123 ? 8.382 -4.447 12.672 1.00 93.81 123 VAL A N 1
ATOM 924 C CA . VAL A 1 123 ? 7.712 -4.779 11.413 1.00 93.81 123 VAL A CA 1
ATOM 925 C C . VAL A 1 123 ? 6.208 -4.538 11.538 1.00 93.81 123 VAL A C 1
ATOM 927 O O . VAL A 1 123 ? 5.543 -5.027 12.449 1.00 93.81 123 VAL A O 1
ATOM 930 N N . CYS A 1 124 ? 5.669 -3.777 10.589 1.00 93.56 124 CYS A N 1
ATOM 931 C CA . CYS A 1 124 ? 4.262 -3.412 10.554 1.00 93.56 124 CYS A CA 1
ATOM 932 C C . CYS A 1 124 ? 3.362 -4.638 10.391 1.00 93.56 124 CYS A C 1
ATOM 934 O O . CYS A 1 124 ? 3.456 -5.331 9.377 1.00 93.56 124 CYS A O 1
ATOM 936 N N . VAL A 1 125 ? 2.397 -4.811 11.296 1.00 89.19 125 VAL A N 1
ATOM 937 C CA . VAL A 1 125 ? 1.458 -5.952 11.290 1.00 89.19 125 VAL A CA 1
ATOM 938 C C . VAL A 1 125 ? 0.522 -5.996 10.075 1.00 89.19 125 VAL A C 1
ATOM 940 O O . VAL A 1 125 ? -0.089 -7.018 9.794 1.00 89.19 125 VAL A O 1
ATOM 943 N N . VAL A 1 126 ? 0.397 -4.885 9.336 1.00 88.38 126 VAL A N 1
ATOM 944 C CA . VAL A 1 126 ? -0.504 -4.777 8.173 1.00 88.38 126 VAL A CA 1
ATOM 945 C C . VAL A 1 126 ? 0.224 -4.914 6.842 1.00 88.38 126 VAL A C 1
ATOM 947 O O . VAL A 1 126 ? -0.283 -5.542 5.919 1.00 88.38 126 VAL A O 1
ATOM 950 N N . CYS A 1 127 ? 1.365 -4.238 6.684 1.00 91.44 127 CYS A N 1
ATOM 951 C CA . CYS A 1 127 ? 2.088 -4.228 5.407 1.00 91.44 127 CYS A CA 1
ATOM 952 C C . CYS A 1 127 ? 3.341 -5.091 5.412 1.00 91.44 127 CYS A C 1
ATOM 954 O O . CYS A 1 127 ? 3.990 -5.168 4.374 1.00 91.44 127 CYS A O 1
ATOM 956 N N . LEU A 1 128 ? 3.687 -5.695 6.554 1.00 91.75 128 LEU A N 1
ATOM 957 C CA . LEU A 1 128 ? 4.795 -6.635 6.681 1.00 91.75 128 LEU A CA 1
ATOM 958 C C . LEU A 1 128 ? 6.103 -6.042 6.123 1.00 91.75 128 LEU A C 1
ATOM 960 O O . LEU A 1 128 ? 6.794 -6.667 5.329 1.00 91.75 128 LEU A O 1
ATOM 964 N N . GLY A 1 129 ? 6.384 -4.775 6.447 1.00 92.56 129 GLY A N 1
ATOM 965 C CA . GLY A 1 129 ? 7.570 -4.050 5.974 1.00 92.56 129 GLY A CA 1
ATOM 966 C C . GLY A 1 129 ? 7.482 -3.385 4.593 1.00 92.56 129 GLY A C 1
ATOM 967 O O . GLY A 1 129 ? 8.331 -2.546 4.287 1.00 92.56 129 GLY A O 1
ATOM 968 N N . ILE A 1 130 ? 6.446 -3.654 3.779 1.00 93.75 130 ILE A N 1
ATOM 969 C CA . ILE A 1 130 ? 6.322 -3.104 2.407 1.00 93.75 130 ILE A CA 1
ATOM 970 C C . ILE A 1 130 ? 6.373 -1.571 2.388 1.00 93.75 130 ILE A C 1
ATOM 972 O O . ILE A 1 130 ? 7.031 -0.984 1.536 1.00 93.75 130 ILE A O 1
ATOM 976 N N . LEU A 1 131 ? 5.683 -0.912 3.325 1.00 94.50 131 LEU A N 1
ATOM 977 C CA . LEU A 1 131 ? 5.640 0.554 3.428 1.00 94.50 131 LEU A CA 1
ATOM 978 C C . LEU A 1 131 ? 6.631 1.116 4.463 1.00 94.50 131 LEU A C 1
ATOM 980 O O . LEU A 1 131 ? 6.46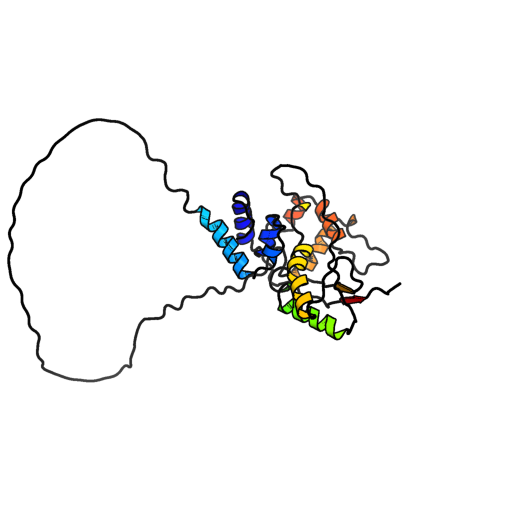0 2.248 4.923 1.00 94.50 131 LEU A O 1
ATOM 984 N N . GLN A 1 132 ? 7.637 0.337 4.859 1.00 93.81 132 GLN A N 1
ATOM 985 C CA . GLN A 1 132 ? 8.723 0.745 5.756 1.00 93.81 132 GLN A CA 1
ATOM 986 C C . GLN A 1 132 ? 10.036 0.798 4.956 1.00 93.81 132 GLN A C 1
ATOM 988 O O . GLN A 1 132 ? 10.201 1.702 4.134 1.00 93.81 132 GLN A O 1
ATOM 993 N N . GLU A 1 133 ? 10.920 -0.178 5.167 1.00 91.38 133 GLU A N 1
ATOM 994 C CA . GLU A 1 133 ? 12.221 -0.356 4.507 1.00 91.38 133 GLU A CA 1
ATOM 995 C C . GLU A 1 133 ? 12.077 -0.629 2.999 1.00 91.38 133 GLU A C 1
ATOM 997 O O . GLU A 1 133 ? 12.788 -0.061 2.170 1.00 91.38 133 GLU A O 1
ATOM 1002 N N . LEU A 1 134 ? 11.102 -1.464 2.621 1.00 90.69 134 LEU A N 1
ATOM 1003 C CA . LEU A 1 134 ? 10.962 -1.982 1.254 1.00 90.69 134 LEU A CA 1
ATOM 1004 C C . LEU A 1 134 ? 10.422 -0.963 0.244 1.00 90.69 134 LEU A C 1
ATOM 1006 O O . LEU A 1 134 ? 10.370 -1.259 -0.945 1.00 90.69 134 LEU A O 1
ATOM 1010 N N . CYS A 1 135 ? 10.028 0.233 0.678 1.00 91.69 135 CYS A N 1
ATOM 1011 C CA . CYS A 1 135 ? 9.696 1.341 -0.220 1.00 91.69 135 CYS A CA 1
ATOM 1012 C C . CYS A 1 135 ? 10.650 2.534 -0.056 1.00 91.69 135 CYS A C 1
ATOM 1014 O O . CYS A 1 135 ? 10.306 3.649 -0.444 1.00 91.69 135 CYS A O 1
ATOM 1016 N N . GLY A 1 136 ? 11.811 2.322 0.572 1.00 91.25 136 GLY A N 1
ATOM 1017 C CA . GLY A 1 136 ? 12.843 3.335 0.775 1.00 91.25 136 GLY A CA 1
ATOM 1018 C C . GLY A 1 136 ? 13.874 3.403 -0.353 1.00 91.25 136 GLY A C 1
ATOM 1019 O O . GLY A 1 136 ? 13.815 2.671 -1.344 1.00 91.25 136 GLY A O 1
ATOM 1020 N N . THR A 1 137 ? 14.859 4.283 -0.170 1.00 91.88 137 THR A N 1
ATOM 1021 C CA . THR A 1 137 ? 15.942 4.533 -1.134 1.00 91.88 137 THR A CA 1
ATOM 1022 C C . THR A 1 137 ? 16.733 3.270 -1.460 1.00 91.88 137 THR A C 1
ATOM 1024 O O . THR A 1 137 ? 16.992 3.010 -2.627 1.00 91.88 137 THR A O 1
ATOM 1027 N N . THR A 1 138 ? 17.045 2.432 -0.468 1.00 92.00 138 THR A N 1
ATOM 1028 C CA . THR A 1 138 ? 17.796 1.183 -0.676 1.00 92.00 138 THR A CA 1
ATOM 1029 C C . THR A 1 138 ? 17.109 0.252 -1.675 1.00 92.00 138 THR A C 1
ATOM 1031 O O . THR A 1 138 ? 17.763 -0.311 -2.550 1.00 92.00 138 THR A O 1
ATOM 1034 N N . GLN A 1 139 ? 15.782 0.104 -1.589 1.00 90.12 139 GLN A N 1
ATOM 1035 C CA . GLN A 1 139 ? 15.037 -0.695 -2.561 1.00 90.12 139 GLN A CA 1
ATOM 1036 C C . GLN A 1 139 ? 15.010 -0.015 -3.937 1.00 90.12 139 GLN A C 1
ATOM 1038 O O . GLN A 1 139 ? 15.148 -0.692 -4.953 1.00 90.12 139 GLN A O 1
ATOM 1043 N N . ALA A 1 140 ? 14.848 1.310 -3.981 1.00 91.25 140 ALA A N 1
ATOM 1044 C CA . ALA A 1 140 ? 14.850 2.061 -5.233 1.00 91.25 140 ALA A CA 1
ATOM 1045 C C . ALA A 1 140 ? 16.175 1.915 -5.996 1.00 91.25 140 ALA A C 1
ATOM 1047 O O . ALA A 1 140 ? 16.148 1.683 -7.201 1.00 91.25 140 ALA A O 1
ATOM 1048 N N . VAL A 1 141 ? 17.309 1.973 -5.288 1.00 92.75 141 VAL A N 1
ATOM 1049 C CA . VAL A 1 141 ? 18.648 1.750 -5.853 1.00 92.75 141 VAL A CA 1
ATOM 1050 C C . VAL A 1 141 ? 18.755 0.342 -6.433 1.00 92.75 141 VAL A C 1
ATOM 1052 O O . VAL A 1 141 ? 19.090 0.207 -7.603 1.00 92.75 141 VAL A O 1
ATOM 1055 N N . LYS A 1 142 ? 18.364 -0.699 -5.684 1.00 91.19 142 LYS A N 1
ATOM 1056 C CA . LYS A 1 142 ? 18.381 -2.091 -6.182 1.00 91.19 142 LYS A CA 1
ATOM 1057 C C . LYS A 1 142 ? 17.555 -2.271 -7.458 1.00 91.19 142 LYS A C 1
ATOM 1059 O O . LYS A 1 142 ? 17.975 -2.959 -8.384 1.00 91.19 142 LYS A O 1
ATOM 1064 N N . ILE A 1 143 ? 16.375 -1.651 -7.511 1.00 89.75 143 ILE A N 1
ATOM 1065 C CA . ILE A 1 143 ? 15.518 -1.668 -8.703 1.00 89.75 143 ILE A CA 1
ATOM 1066 C C . ILE A 1 143 ? 16.203 -0.938 -9.858 1.00 89.75 143 ILE A C 1
ATOM 1068 O O . ILE A 1 143 ? 16.252 -1.463 -10.964 1.00 89.75 143 ILE A O 1
ATOM 1072 N N . ALA A 1 144 ? 16.752 0.251 -9.612 1.00 89.50 144 ALA A N 1
ATOM 1073 C CA . ALA A 1 144 ? 17.422 1.043 -10.633 1.00 89.50 144 ALA A CA 1
ATOM 1074 C C . ALA A 1 144 ? 18.671 0.345 -11.190 1.00 89.50 144 ALA A C 1
ATOM 1076 O O . ALA A 1 144 ? 18.895 0.378 -12.395 1.00 89.50 144 ALA A O 1
ATOM 1077 N N . GLU A 1 145 ? 19.463 -0.312 -10.344 1.00 90.69 145 GLU A N 1
ATOM 1078 C CA . GLU A 1 145 ? 20.615 -1.119 -10.756 1.00 90.69 145 GLU A CA 1
ATOM 1079 C C . GLU A 1 145 ? 20.191 -2.276 -11.661 1.00 90.69 145 GLU A C 1
ATOM 1081 O O . GLU A 1 145 ? 20.785 -2.469 -12.721 1.00 90.69 145 GLU A O 1
ATOM 1086 N N . LYS A 1 146 ? 19.121 -2.993 -11.294 1.00 87.88 146 LYS A N 1
ATOM 1087 C CA . LYS A 1 146 ? 18.534 -4.051 -12.128 1.00 87.88 146 LYS A CA 1
ATOM 1088 C C . LYS A 1 146 ? 18.064 -3.513 -13.479 1.00 87.88 146 LYS A C 1
ATOM 1090 O O . LYS A 1 146 ? 18.447 -4.053 -14.506 1.00 87.88 146 LYS A O 1
ATOM 1095 N N . VAL A 1 147 ? 17.320 -2.407 -13.490 1.00 86.75 147 VAL A N 1
ATOM 1096 C CA . VAL A 1 147 ? 16.851 -1.755 -14.726 1.00 86.75 147 VAL A CA 1
ATOM 1097 C C . VAL A 1 147 ? 18.022 -1.342 -15.626 1.00 86.75 147 VAL A C 1
ATOM 1099 O O . VAL A 1 147 ? 17.999 -1.599 -16.827 1.00 86.75 147 VAL A O 1
ATOM 1102 N N . LYS A 1 148 ? 19.072 -0.735 -15.057 1.00 86.62 148 LYS A N 1
ATOM 1103 C CA . LYS A 1 148 ? 20.273 -0.322 -15.804 1.00 86.62 148 LYS A CA 1
ATOM 1104 C C . LYS A 1 148 ? 21.048 -1.519 -16.359 1.00 86.62 148 LYS A C 1
ATOM 1106 O O . LYS A 1 148 ? 21.607 -1.422 -17.449 1.00 86.62 148 LYS A O 1
ATOM 1111 N N . ALA A 1 149 ? 21.084 -2.636 -15.631 1.00 86.75 149 ALA A N 1
ATOM 1112 C CA . ALA A 1 149 ? 21.764 -3.855 -16.065 1.00 86.75 149 ALA A CA 1
ATOM 1113 C C . ALA A 1 149 ? 21.106 -4.499 -17.297 1.00 86.75 149 ALA A C 1
ATOM 1115 O O . ALA A 1 149 ? 21.815 -5.079 -18.118 1.00 86.75 149 ALA A O 1
ATOM 1116 N N . GLU A 1 150 ? 19.790 -4.341 -17.456 1.00 82.44 150 GLU A N 1
ATOM 1117 C CA . GLU A 1 150 ? 19.038 -4.831 -18.619 1.00 82.44 150 GLU A CA 1
ATOM 1118 C C . GLU A 1 150 ? 19.271 -4.000 -19.896 1.00 82.44 150 GLU A C 1
ATOM 1120 O O . GLU A 1 150 ? 18.959 -4.456 -20.992 1.00 82.44 150 GLU A O 1
ATOM 1125 N N . LYS A 1 151 ? 19.854 -2.795 -19.780 1.00 79.38 151 LYS A N 1
ATOM 1126 C CA . LYS A 1 151 ? 20.245 -1.925 -20.911 1.00 79.38 151 LYS A CA 1
ATOM 1127 C C . LYS A 1 151 ? 19.114 -1.608 -21.905 1.00 79.38 151 LYS A C 1
ATOM 1129 O O . LYS A 1 151 ? 19.379 -1.398 -23.086 1.00 79.38 151 LYS A O 1
ATOM 1134 N N . TYR A 1 152 ? 17.868 -1.545 -21.438 1.00 76.12 152 TYR A N 1
ATOM 1135 C CA . TYR A 1 152 ? 16.758 -1.058 -22.258 1.00 76.12 152 TYR A CA 1
ATOM 1136 C C . TYR A 1 152 ? 16.917 0.438 -22.564 1.00 76.12 152 TYR A C 1
ATOM 1138 O O . TYR A 1 152 ? 17.270 1.223 -21.683 1.00 76.12 152 TYR A O 1
ATOM 1146 N N . GLU A 1 153 ? 16.585 0.841 -23.789 1.00 71.50 153 GLU A N 1
ATOM 1147 C CA . GLU A 1 153 ? 16.394 2.246 -24.150 1.00 71.50 153 GLU A CA 1
ATOM 1148 C C . GLU A 1 153 ? 14.939 2.633 -23.859 1.00 71.50 153 GLU A C 1
ATOM 1150 O O . GLU A 1 153 ? 14.014 2.073 -24.441 1.00 71.50 153 GLU A O 1
ATOM 1155 N N . PHE A 1 154 ? 14.712 3.559 -22.927 1.00 71.25 154 PHE A N 1
ATOM 1156 C CA . PHE A 1 154 ? 13.377 4.076 -22.628 1.00 71.25 154 PHE A CA 1
ATOM 1157 C C . PHE A 1 154 ? 13.450 5.536 -22.170 1.00 71.25 154 PHE A C 1
ATOM 1159 O O . PHE A 1 154 ? 14.303 5.918 -21.372 1.00 71.25 154 PHE A O 1
ATOM 1166 N N . GLU A 1 155 ? 12.518 6.360 -22.647 1.00 55.84 155 GLU A N 1
ATOM 1167 C CA . GLU A 1 155 ? 12.433 7.783 -22.279 1.00 55.84 155 GLU A CA 1
ATOM 1168 C C . GLU A 1 155 ? 11.445 8.046 -21.136 1.00 55.84 155 GLU A C 1
ATOM 1170 O O . GLU A 1 155 ? 11.412 9.138 -20.565 1.00 55.84 155 GLU A O 1
ATOM 1175 N N . THR A 1 156 ? 10.608 7.057 -20.803 1.00 61.28 156 THR A N 1
ATOM 1176 C CA . THR A 1 156 ? 9.576 7.187 -19.772 1.00 61.28 156 THR A CA 1
ATOM 1177 C C . THR A 1 156 ? 9.367 5.886 -19.000 1.00 61.28 156 THR A C 1
ATOM 1179 O O . THR A 1 156 ? 9.486 4.797 -19.558 1.00 61.28 156 THR A O 1
ATOM 1182 N N . LEU A 1 157 ? 8.992 5.976 -17.723 1.00 50.50 157 LEU A N 1
ATOM 1183 C CA . LEU A 1 157 ? 8.557 4.825 -16.923 1.00 50.50 157 LEU A CA 1
ATOM 1184 C C . LEU A 1 157 ? 7.037 4.745 -16.833 1.00 50.50 157 LEU A C 1
ATOM 1186 O O . LEU A 1 157 ? 6.358 5.773 -16.759 1.00 50.50 157 LEU A O 1
ATOM 1190 N N . HIS A 1 158 ? 6.495 3.529 -16.744 1.00 48.31 158 HIS A N 1
ATOM 1191 C CA . HIS A 1 158 ? 5.067 3.352 -16.520 1.00 48.31 158 HIS A CA 1
ATOM 1192 C C . HIS A 1 158 ? 4.721 3.592 -15.046 1.00 48.31 158 HIS A C 1
ATOM 1194 O O . HIS A 1 158 ? 5.004 2.782 -14.165 1.00 48.31 158 HIS A O 1
ATOM 1200 N N . SER A 1 159 ? 4.022 4.691 -14.770 1.00 44.78 159 SER A N 1
ATOM 1201 C CA . SER A 1 159 ? 3.134 4.731 -13.611 1.00 44.78 159 SER A CA 1
ATOM 1202 C C . SER A 1 159 ? 1.881 3.959 -13.987 1.00 44.78 159 SER A C 1
ATOM 1204 O O . SER A 1 159 ? 1.139 4.372 -14.873 1.00 44.78 159 SER A O 1
ATOM 1206 N N . CYS A 1 160 ? 1.601 2.852 -13.309 1.00 33.28 160 CYS A N 1
ATOM 1207 C CA . CYS A 1 160 ? 0.277 2.237 -13.381 1.00 33.28 160 CYS A CA 1
ATOM 1208 C C . CYS A 1 160 ? -0.760 3.153 -12.689 1.00 33.28 160 CYS A C 1
ATOM 1210 O O . CYS A 1 160 ? -1.222 2.827 -11.586 1.00 33.28 160 CYS A O 1
ATOM 1212 N N . TRP A 1 161 ? -1.078 4.292 -13.311 1.00 31.34 161 TRP A N 1
ATOM 1213 C CA . TRP A 1 161 ? -2.121 5.242 -12.941 1.00 31.34 161 TRP A CA 1
ATOM 1214 C C . TRP A 1 161 ? -3.118 5.371 -14.090 1.00 31.34 161 TRP A C 1
ATOM 1216 O O . TRP A 1 161 ? -2.977 6.242 -14.942 1.00 31.34 161 TRP A O 1
ATOM 1226 N N . LEU A 1 162 ? -4.146 4.523 -14.074 1.00 25.41 162 LEU A N 1
ATOM 1227 C CA . LEU A 1 162 ? -5.474 4.841 -14.594 1.00 25.41 162 LEU A CA 1
ATOM 1228 C C . LEU A 1 162 ? -6.523 4.105 -13.739 1.00 25.41 162 LEU A C 1
ATOM 1230 O O . LEU A 1 162 ? -6.379 2.913 -13.484 1.00 25.41 162 LEU A O 1
ATOM 1234 N N . HIS A 1 163 ? -7.570 4.848 -13.355 1.00 27.47 163 HIS A N 1
ATOM 1235 C CA . HIS A 1 163 ? -8.801 4.455 -12.645 1.00 27.47 163 HIS A CA 1
ATOM 1236 C C . HIS A 1 163 ? -8.811 4.422 -11.102 1.00 27.47 163 HIS A C 1
ATOM 1238 O O . HIS A 1 163 ? -8.928 3.363 -10.505 1.00 27.47 163 HIS A O 1
ATOM 1244 N N . VAL A 1 164 ? -8.842 5.610 -10.478 1.00 25.38 164 VAL A N 1
ATOM 1245 C CA . VAL A 1 164 ? -9.904 5.989 -9.515 1.00 25.38 164 VAL A CA 1
ATOM 1246 C C . VAL A 1 164 ? -10.176 7.491 -9.695 1.00 25.38 164 VAL A C 1
ATOM 1248 O O . VAL A 1 164 ? -9.590 8.345 -9.034 1.00 25.38 164 VAL A O 1
ATOM 1251 N N . LYS A 1 165 ? -11.012 7.856 -10.672 1.00 26.69 165 LYS A N 1
ATOM 1252 C CA . LYS A 1 165 ? -11.581 9.207 -10.764 1.00 26.69 165 LYS A CA 1
ATOM 1253 C C . LYS A 1 165 ? -13.082 9.066 -10.965 1.00 26.69 165 LYS A C 1
ATOM 1255 O O . LYS A 1 165 ? -13.495 8.443 -11.934 1.00 26.69 165 LYS A O 1
ATOM 1260 N N . LYS A 1 166 ? -13.830 9.767 -10.106 1.00 29.41 166 LYS A N 1
ATOM 1261 C CA . LYS A 1 166 ? -15.244 10.136 -10.257 1.00 29.41 166 LYS A CA 1
ATOM 1262 C C . LYS A 1 166 ? -16.260 9.044 -9.900 1.00 29.41 166 LYS A C 1
ATOM 1264 O O . LYS A 1 166 ? -16.881 8.476 -10.779 1.00 29.41 166 LYS A O 1
ATOM 1269 N N . GLU A 1 167 ? -16.462 8.852 -8.601 1.00 29.25 167 GLU A N 1
ATOM 1270 C CA . GLU A 1 167 ? -17.762 8.953 -7.917 1.00 29.25 167 GLU A CA 1
ATOM 1271 C C . GLU A 1 167 ? -17.550 8.613 -6.439 1.00 29.25 167 GLU A C 1
ATOM 1273 O O . GLU A 1 167 ? -17.330 7.460 -6.104 1.00 29.25 167 GLU A O 1
ATOM 1278 N N . LEU A 1 168 ? -17.627 9.603 -5.546 1.00 30.31 168 LEU A N 1
ATOM 1279 C CA . LEU A 1 168 ? -18.257 9.337 -4.258 1.00 30.31 168 LEU A CA 1
ATOM 1280 C C . LEU A 1 168 ? -18.883 10.615 -3.717 1.00 30.31 168 LEU A C 1
ATOM 1282 O O . LEU A 1 168 ? -18.233 11.627 -3.443 1.00 30.31 168 LEU A O 1
ATOM 1286 N N . ARG A 1 169 ? -20.206 10.541 -3.701 1.00 28.69 169 ARG A N 1
ATOM 1287 C CA . ARG A 1 169 ? -21.161 11.522 -3.231 1.00 28.69 169 ARG A CA 1
ATOM 1288 C C . ARG A 1 169 ? -21.259 11.411 -1.707 1.00 28.69 169 ARG A C 1
ATOM 1290 O O . ARG A 1 169 ? -21.277 10.322 -1.159 1.00 28.69 169 ARG A O 1
ATOM 1297 N N . GLU A 1 170 ? -21.297 12.583 -1.091 1.00 31.61 170 GLU A N 1
ATOM 1298 C CA . GLU A 1 170 ? -21.844 12.971 0.215 1.00 31.61 170 GLU A CA 1
ATOM 1299 C C . GLU A 1 170 ? -22.108 11.913 1.312 1.00 31.61 170 GLU A C 1
ATOM 1301 O O . GLU A 1 170 ? -23.012 11.095 1.222 1.00 31.61 170 GLU A O 1
ATOM 1306 N N . LYS A 1 171 ? -21.424 12.149 2.446 1.00 31.89 171 LYS A N 1
ATOM 1307 C CA . LYS A 1 171 ? -21.856 11.979 3.851 1.00 31.89 171 LYS A CA 1
ATOM 1308 C C . LYS A 1 171 ? -22.407 10.605 4.288 1.00 31.89 171 LYS A C 1
ATOM 1310 O O . LYS A 1 171 ? -23.602 10.367 4.195 1.00 31.89 171 LYS A O 1
ATOM 1315 N N . SER A 1 172 ? -21.594 9.840 5.026 1.00 28.55 172 SER A N 1
ATOM 1316 C CA . SER A 1 172 ? -21.872 9.386 6.412 1.00 28.55 172 SER A CA 1
ATOM 1317 C C . SER A 1 172 ? -20.653 8.639 6.994 1.00 28.55 172 SER A C 1
ATOM 1319 O O . SER A 1 172 ? -19.732 8.301 6.264 1.00 28.55 172 SER A O 1
ATOM 1321 N N . MET A 1 173 ? -20.607 8.426 8.313 1.00 39.06 173 MET A N 1
ATOM 1322 C CA . MET A 1 173 ? -19.456 7.966 9.118 1.00 39.06 173 MET A CA 1
ATOM 1323 C C . MET A 1 173 ? -19.072 6.472 8.984 1.00 39.06 173 MET A C 1
ATOM 1325 O O . MET A 1 173 ? -18.535 5.893 9.927 1.00 39.06 173 MET A O 1
ATOM 1329 N N . ALA A 1 174 ? -19.299 5.845 7.832 1.00 43.62 174 ALA A N 1
ATOM 1330 C CA . ALA A 1 174 ? -18.775 4.514 7.534 1.00 43.62 174 ALA A CA 1
ATOM 1331 C C . ALA A 1 174 ? -17.591 4.671 6.574 1.00 43.62 174 ALA A C 1
ATOM 1333 O O . ALA A 1 174 ? -17.769 5.180 5.475 1.00 43.62 174 ALA A O 1
ATOM 1334 N N . VAL A 1 175 ? -16.382 4.302 7.005 1.00 51.09 175 VAL A N 1
ATOM 1335 C CA . VAL A 1 175 ? -15.240 4.172 6.086 1.00 51.09 175 VAL A CA 1
ATOM 1336 C C . VAL A 1 175 ? -15.506 2.925 5.250 1.00 51.09 175 VAL A C 1
ATOM 1338 O O . VAL A 1 175 ? -15.528 1.823 5.806 1.00 51.09 175 VAL A O 1
ATOM 1341 N N . ASP A 1 176 ? -15.756 3.091 3.953 1.00 60.12 176 ASP A N 1
ATOM 1342 C CA . ASP A 1 176 ? -15.863 1.956 3.043 1.00 60.12 176 ASP A CA 1
ATOM 1343 C C . ASP A 1 176 ? -14.462 1.351 2.833 1.00 60.12 176 ASP A C 1
ATOM 1345 O O . ASP A 1 176 ? -13.435 2.029 2.936 1.00 60.12 176 ASP A O 1
ATOM 1349 N N . LYS A 1 177 ? -14.392 0.053 2.530 1.00 59.53 177 LYS A N 1
ATOM 1350 C CA . LYS A 1 177 ? -13.147 -0.621 2.141 1.00 59.53 177 LYS A CA 1
ATOM 1351 C C . LYS A 1 177 ? -12.486 0.075 0.945 1.00 59.53 177 LYS A C 1
ATOM 1353 O O . LYS A 1 177 ? -11.258 0.052 0.855 1.00 59.53 177 LYS A O 1
ATOM 1358 N N . ASP A 1 178 ? -13.281 0.707 0.082 1.00 63.56 178 ASP A N 1
ATOM 1359 C CA . ASP A 1 178 ? -12.811 1.454 -1.088 1.00 63.56 178 ASP A CA 1
ATOM 1360 C C . ASP A 1 178 ? -12.217 2.836 -0.753 1.00 63.56 178 ASP A C 1
ATOM 1362 O O . ASP A 1 178 ? -11.440 3.373 -1.545 1.00 63.56 178 ASP A O 1
ATOM 1366 N N . ASP A 1 179 ? -12.489 3.385 0.436 1.00 73.75 179 ASP A N 1
ATOM 1367 C CA . ASP A 1 179 ? -11.896 4.650 0.894 1.00 73.75 179 ASP A CA 1
ATOM 1368 C C . ASP A 1 179 ? -10.450 4.470 1.397 1.00 73.75 179 ASP A C 1
ATOM 1370 O O . ASP A 1 179 ? -9.656 5.419 1.445 1.00 73.75 179 ASP A O 1
ATOM 1374 N N . VAL A 1 180 ? -10.081 3.240 1.775 1.00 83.31 180 VAL A N 1
ATOM 1375 C CA . VAL A 1 180 ? -8.749 2.917 2.293 1.00 83.31 180 VAL A CA 1
ATOM 1376 C C . VAL A 1 180 ? -7.753 2.817 1.143 1.00 83.31 180 VAL A C 1
ATOM 1378 O O . VAL A 1 180 ? -7.811 1.918 0.302 1.00 83.31 180 VAL A O 1
ATOM 1381 N N . VAL A 1 181 ? -6.737 3.681 1.169 1.00 88.81 181 VAL A N 1
ATOM 1382 C CA . VAL A 1 181 ? -5.645 3.648 0.186 1.00 88.81 181 VAL A CA 1
ATOM 1383 C C . VAL A 1 181 ? -4.983 2.265 0.177 1.00 88.81 181 VAL A C 1
ATOM 1385 O O . VAL A 1 181 ? -4.525 1.748 1.206 1.00 88.81 181 VAL A O 1
ATOM 1388 N N . GLN A 1 182 ? -4.888 1.645 -1.000 1.00 88.88 182 GLN A N 1
ATOM 1389 C CA . GLN A 1 182 ? -4.325 0.301 -1.131 1.00 88.88 182 GLN A CA 1
ATOM 1390 C C . GLN A 1 182 ? -2.809 0.302 -0.876 1.00 88.88 182 GLN A C 1
ATOM 1392 O O . GLN A 1 182 ? -2.107 1.241 -1.249 1.00 88.88 182 GLN A O 1
ATOM 1397 N N . VAL A 1 183 ? -2.264 -0.793 -0.317 1.00 88.31 183 VAL A N 1
ATOM 1398 C CA . VAL A 1 183 ? -0.802 -0.954 -0.113 1.00 88.31 183 VAL A CA 1
ATOM 1399 C C . VAL A 1 183 ? -0.047 -0.673 -1.414 1.00 88.31 183 VAL A C 1
ATOM 1401 O O . VAL A 1 183 ? 0.908 0.095 -1.423 1.00 88.31 183 VAL A O 1
ATOM 1404 N N . LYS A 1 184 ? -0.517 -1.269 -2.521 1.00 87.94 184 LYS A N 1
ATOM 1405 C CA . LYS A 1 184 ? 0.081 -1.145 -3.857 1.00 87.94 184 LYS A CA 1
ATOM 1406 C C . LYS A 1 184 ? 0.135 0.307 -4.332 1.00 87.94 184 LYS A C 1
ATOM 1408 O O . LYS A 1 184 ? 1.072 0.688 -5.023 1.00 87.94 184 LYS A O 1
ATOM 1413 N N . GLU A 1 185 ? -0.873 1.099 -3.999 1.00 90.69 185 GLU A N 1
ATOM 1414 C CA . GLU A 1 185 ? -0.960 2.495 -4.410 1.00 90.69 185 GLU A CA 1
ATOM 1415 C C . GLU A 1 185 ? -0.019 3.376 -3.584 1.00 90.69 185 GLU A C 1
ATOM 1417 O O . GLU A 1 185 ? 0.838 4.050 -4.154 1.00 90.69 185 GLU A O 1
ATOM 1422 N N . ALA A 1 186 ? -0.085 3.277 -2.253 1.00 92.44 186 ALA A N 1
ATOM 1423 C CA . ALA A 1 186 ? 0.830 3.989 -1.362 1.00 92.44 186 ALA A CA 1
ATOM 1424 C C . ALA A 1 186 ? 2.300 3.642 -1.656 1.00 92.44 186 ALA A C 1
ATOM 1426 O O . ALA A 1 186 ? 3.155 4.524 -1.677 1.00 92.44 186 ALA A O 1
ATOM 1427 N N . PHE A 1 187 ? 2.589 2.371 -1.945 1.00 92.25 187 PHE A N 1
ATOM 1428 C CA . PHE A 1 187 ? 3.919 1.909 -2.335 1.00 92.25 187 PHE A CA 1
ATOM 1429 C C . PHE A 1 187 ? 4.425 2.626 -3.591 1.00 92.25 187 PHE A C 1
ATOM 1431 O O . PHE A 1 187 ? 5.538 3.147 -3.587 1.00 92.25 187 PHE A O 1
ATOM 1438 N N . LYS A 1 188 ? 3.594 2.727 -4.639 1.00 89.69 188 LYS A N 1
ATOM 1439 C CA . LYS A 1 188 ? 3.939 3.473 -5.858 1.00 89.69 188 LYS A CA 1
ATOM 1440 C C . LYS A 1 188 ? 4.191 4.946 -5.561 1.00 89.69 188 LYS A C 1
ATOM 1442 O O . LYS A 1 188 ? 5.185 5.481 -6.031 1.00 89.69 188 LYS A O 1
ATOM 1447 N N . TRP A 1 189 ? 3.342 5.600 -4.766 1.00 91.56 189 TRP A N 1
ATOM 1448 C CA . TRP A 1 189 ? 3.499 7.028 -4.461 1.00 91.56 189 TRP A CA 1
ATOM 1449 C C . TRP A 1 189 ? 4.852 7.373 -3.837 1.00 91.56 189 TRP A C 1
ATOM 1451 O O . TRP A 1 189 ? 5.365 8.470 -4.081 1.00 91.56 189 TRP A O 1
ATOM 1461 N N . VAL A 1 190 ? 5.408 6.447 -3.051 1.00 92.06 190 VAL A N 1
ATOM 1462 C CA . VAL A 1 190 ? 6.739 6.571 -2.453 1.00 92.06 190 VAL A CA 1
ATOM 1463 C C . VAL A 1 190 ? 7.818 6.149 -3.447 1.00 92.06 190 VAL A C 1
ATOM 1465 O O . VAL A 1 190 ? 8.676 6.954 -3.802 1.00 92.06 190 VAL A O 1
ATOM 1468 N N . LEU A 1 191 ? 7.763 4.905 -3.923 1.00 90.31 191 LEU A N 1
ATOM 1469 C CA . LEU A 1 191 ? 8.872 4.282 -4.638 1.00 90.31 191 LEU A CA 1
ATOM 1470 C C . LEU A 1 191 ? 9.071 4.841 -6.052 1.00 90.31 191 LEU A C 1
ATOM 1472 O O . LEU A 1 191 ? 10.204 4.978 -6.498 1.00 90.31 191 LEU A O 1
ATOM 1476 N N . GLN A 1 192 ? 7.992 5.192 -6.753 1.00 87.75 192 GLN A N 1
ATOM 1477 C CA . GLN A 1 192 ? 8.042 5.636 -8.148 1.00 87.75 192 GLN A CA 1
ATOM 1478 C C . GLN A 1 192 ? 8.962 6.849 -8.339 1.00 87.75 192 GLN A C 1
ATOM 1480 O O . GLN A 1 192 ? 9.762 6.872 -9.269 1.00 87.75 192 GLN A O 1
ATOM 1485 N N . GLY A 1 193 ? 8.863 7.849 -7.456 1.00 86.56 193 GLY A N 1
ATOM 1486 C CA . GLY A 1 193 ? 9.706 9.045 -7.531 1.00 86.56 193 GLY A CA 1
ATOM 1487 C C . GLY A 1 193 ? 11.174 8.753 -7.217 1.00 86.56 193 GLY A C 1
ATOM 1488 O O . GLY A 1 193 ? 12.058 9.350 -7.824 1.00 86.56 193 GLY A O 1
ATOM 1489 N N . LEU A 1 194 ? 11.431 7.808 -6.308 1.00 90.88 194 LEU A N 1
ATOM 1490 C CA . LEU A 1 194 ? 12.786 7.383 -5.963 1.00 90.88 194 LEU A CA 1
ATOM 1491 C C . LEU A 1 194 ? 13.435 6.638 -7.132 1.00 90.88 194 LEU A C 1
ATOM 1493 O O . LEU A 1 194 ? 14.519 7.011 -7.556 1.00 90.88 194 LEU A O 1
ATOM 1497 N N . VAL A 1 195 ? 12.745 5.650 -7.709 1.00 90.25 195 VAL A N 1
ATOM 1498 C CA . VAL A 1 195 ? 13.260 4.888 -8.858 1.00 90.25 195 VAL A CA 1
ATOM 1499 C C . VAL A 1 195 ? 13.503 5.805 -10.054 1.00 90.25 195 VAL A C 1
ATOM 1501 O O . VAL A 1 195 ? 14.574 5.739 -10.645 1.00 90.25 195 VAL A O 1
ATOM 1504 N N . ALA A 1 196 ? 12.562 6.704 -10.370 1.00 88.38 196 ALA A N 1
ATOM 1505 C CA . ALA A 1 196 ? 12.718 7.673 -11.455 1.00 88.38 196 ALA A CA 1
ATOM 1506 C C . ALA A 1 196 ? 13.955 8.565 -11.269 1.00 88.38 196 ALA A C 1
ATOM 1508 O O . ALA A 1 196 ? 14.692 8.808 -12.223 1.00 88.38 196 ALA A O 1
ATOM 1509 N N . LYS A 1 197 ? 14.215 9.015 -10.035 1.00 90.62 197 LYS A N 1
ATOM 1510 C CA . LYS A 1 197 ? 15.424 9.772 -9.700 1.00 90.62 197 LYS A CA 1
ATOM 1511 C C . LYS A 1 197 ? 16.688 8.932 -9.914 1.00 90.62 197 LYS A C 1
ATOM 1513 O O . LYS A 1 197 ? 17.619 9.407 -10.557 1.00 90.62 197 LYS A O 1
ATOM 1518 N N . GLU A 1 198 ? 16.705 7.693 -9.427 1.00 91.12 198 GLU A N 1
ATOM 1519 C CA . GLU A 1 198 ? 17.877 6.810 -9.501 1.00 91.12 198 GLU A CA 1
ATOM 1520 C C . GLU A 1 198 ? 18.255 6.403 -10.933 1.00 91.12 198 GLU A C 1
ATOM 1522 O O . GLU A 1 198 ? 19.433 6.206 -11.235 1.00 91.12 198 GLU A O 1
ATOM 1527 N N . ILE A 1 199 ? 17.290 6.306 -11.848 1.00 87.00 199 ILE A N 1
ATOM 1528 C CA . ILE A 1 199 ? 17.540 5.969 -13.262 1.00 87.00 199 ILE A CA 1
ATOM 1529 C C . ILE A 1 199 ? 17.810 7.190 -14.157 1.00 87.00 199 ILE A C 1
ATOM 1531 O O . ILE A 1 199 ? 17.770 7.067 -15.375 1.00 87.00 199 ILE A O 1
ATOM 1535 N N . GLY A 1 200 ? 18.102 8.357 -13.575 1.00 84.88 200 GLY A N 1
ATOM 1536 C CA . GLY A 1 200 ? 18.488 9.553 -14.334 1.00 84.88 200 GLY A CA 1
ATOM 1537 C C . GLY A 1 200 ? 17.372 10.579 -14.540 1.00 84.88 200 GLY A C 1
ATOM 1538 O O . GLY A 1 200 ? 17.457 11.394 -15.451 1.00 84.88 200 GLY A O 1
ATOM 1539 N N . GLY A 1 201 ? 16.330 10.569 -13.704 1.00 82.94 201 GLY A N 1
ATOM 1540 C CA . GLY A 1 201 ? 15.266 11.579 -13.737 1.00 82.94 201 GLY A CA 1
ATOM 1541 C C . GLY A 1 201 ? 14.221 11.357 -14.831 1.00 82.94 201 GLY A C 1
ATOM 1542 O O . GLY A 1 201 ? 13.579 12.310 -15.268 1.00 82.94 201 GLY A O 1
ATOM 1543 N N . VAL A 1 202 ? 14.047 10.109 -15.267 1.00 81.62 202 VAL A N 1
ATOM 1544 C CA . VAL A 1 202 ? 13.106 9.723 -16.325 1.00 81.62 202 VAL A CA 1
ATOM 1545 C C . VAL A 1 202 ? 11.675 10.125 -15.956 1.00 81.62 202 VAL A C 1
ATOM 1547 O O . VAL A 1 202 ? 11.211 9.889 -14.835 1.00 81.62 202 VAL A O 1
ATOM 1550 N N . ALA A 1 203 ? 10.950 10.715 -16.909 1.00 80.31 203 ALA A N 1
ATOM 1551 C CA . ALA A 1 203 ? 9.564 11.106 -16.698 1.00 80.31 203 ALA A CA 1
ATOM 1552 C C . ALA A 1 203 ? 8.689 9.868 -16.467 1.00 80.31 203 ALA A C 1
ATOM 1554 O O . ALA A 1 203 ? 8.763 8.881 -17.201 1.00 80.31 203 ALA A O 1
ATOM 1555 N N . VAL A 1 204 ? 7.822 9.916 -15.456 1.00 75.50 204 VAL A N 1
ATOM 1556 C CA . VAL A 1 204 ? 6.890 8.817 -15.203 1.00 75.50 204 VAL A CA 1
ATOM 1557 C C . VAL A 1 204 ? 5.530 9.152 -15.793 1.00 75.50 204 VAL A C 1
ATOM 1559 O O . VAL A 1 204 ? 4.895 10.126 -15.392 1.00 75.50 204 VAL A O 1
ATOM 1562 N N . VAL A 1 205 ? 5.078 8.331 -16.736 1.00 72.94 205 VAL A N 1
ATOM 1563 C CA . VAL A 1 205 ? 3.853 8.553 -17.508 1.00 72.94 205 VAL A CA 1
ATOM 1564 C C . VAL A 1 205 ? 2.865 7.410 -17.310 1.00 72.94 205 VAL A C 1
ATOM 1566 O O . VAL A 1 205 ? 3.224 6.285 -16.964 1.00 72.94 205 VAL A O 1
ATOM 1569 N N . ALA A 1 206 ? 1.581 7.687 -17.517 1.00 65.31 206 ALA A N 1
ATOM 1570 C CA . ALA A 1 206 ? 0.514 6.703 -17.330 1.00 65.31 206 ALA A CA 1
ATOM 1571 C C . ALA A 1 206 ? 0.502 5.592 -18.395 1.00 65.31 206 ALA A C 1
ATOM 1573 O O . ALA A 1 206 ? -0.199 4.603 -18.231 1.00 65.31 206 ALA A O 1
ATOM 1574 N N . ARG A 1 207 ? 1.233 5.747 -19.505 1.00 67.88 207 ARG A N 1
ATOM 1575 C CA . ARG A 1 207 ? 1.282 4.801 -20.634 1.00 67.88 207 ARG A CA 1
ATOM 1576 C C . ARG A 1 207 ? 2.702 4.764 -21.200 1.00 67.88 207 ARG A C 1
ATOM 1578 O O . ARG A 1 207 ? 2.956 5.345 -22.246 1.00 67.88 207 ARG A O 1
ATOM 1585 N N . SER A 1 208 ? 3.628 4.170 -20.455 1.00 74.81 208 SER A N 1
ATOM 1586 C CA . SER A 1 208 ? 4.964 3.876 -20.978 1.00 74.81 208 SER A CA 1
ATOM 1587 C C . SER A 1 208 ? 4.960 2.454 -21.519 1.00 74.81 208 SER A C 1
ATOM 1589 O O . SER A 1 208 ? 4.225 1.605 -21.012 1.00 74.81 208 SER A O 1
ATOM 1591 N N . LEU A 1 209 ? 5.782 2.221 -22.536 1.00 77.94 209 LEU A N 1
ATOM 1592 C CA . LEU A 1 209 ? 6.056 0.894 -23.078 1.00 77.94 209 LEU A CA 1
ATOM 1593 C C . LEU A 1 209 ? 6.980 0.083 -22.162 1.00 77.94 209 LEU A C 1
ATOM 1595 O O . LEU A 1 209 ? 7.109 -1.118 -22.355 1.00 77.94 209 LEU A O 1
ATOM 1599 N N . PHE A 1 210 ? 7.587 0.712 -21.155 1.00 78.06 210 PHE A N 1
ATOM 1600 C CA . PHE A 1 210 ? 8.493 0.071 -20.217 1.00 78.06 210 PHE A CA 1
ATOM 1601 C C . PHE A 1 210 ? 7.839 -0.130 -18.841 1.00 78.06 210 PHE A C 1
ATOM 1603 O O . PHE A 1 210 ? 7.496 0.828 -18.132 1.00 78.06 210 PHE A O 1
ATOM 1610 N N . GLU A 1 211 ? 7.676 -1.396 -18.460 1.00 81.75 211 GLU A N 1
ATOM 1611 C CA . GLU A 1 211 ? 7.098 -1.846 -17.198 1.00 81.75 211 GLU A CA 1
ATOM 1612 C C . GLU A 1 211 ? 8.181 -2.401 -16.265 1.00 81.75 211 GLU A C 1
ATOM 1614 O O . GLU A 1 211 ? 8.991 -3.242 -16.650 1.00 81.75 211 GLU A O 1
ATOM 1619 N N . ILE A 1 212 ? 8.148 -1.956 -15.006 1.00 82.69 212 ILE A N 1
ATOM 16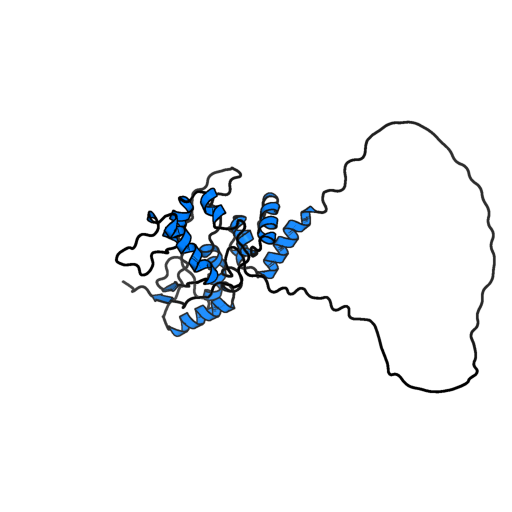20 C CA . ILE A 1 212 ? 8.939 -2.523 -13.912 1.00 82.69 212 ILE A CA 1
ATOM 1621 C C . ILE A 1 212 ? 7.976 -3.235 -12.962 1.00 82.69 212 ILE A C 1
ATOM 1623 O O . ILE A 1 212 ? 7.131 -2.597 -12.323 1.00 82.69 212 ILE A O 1
ATOM 1627 N N . SER A 1 213 ? 8.123 -4.548 -12.829 1.00 82.94 213 SER A N 1
ATOM 1628 C CA . SER A 1 213 ? 7.350 -5.363 -11.897 1.00 82.94 213 SER A CA 1
ATOM 1629 C C . SER A 1 213 ? 8.191 -5.709 -10.666 1.00 82.94 213 SER A C 1
ATOM 1631 O O . SER A 1 213 ? 9.322 -6.184 -10.764 1.00 82.94 213 SER A O 1
ATOM 1633 N N . VAL A 1 214 ? 7.614 -5.483 -9.483 1.00 84.81 214 VAL A N 1
ATOM 1634 C CA . VAL A 1 214 ? 8.230 -5.790 -8.184 1.00 84.81 214 VAL A CA 1
ATOM 1635 C C . VAL A 1 214 ? 7.296 -6.713 -7.408 1.00 84.81 214 VAL A C 1
ATOM 1637 O O . VAL A 1 214 ? 6.131 -6.373 -7.180 1.00 84.81 214 VAL A O 1
ATOM 1640 N N . GLY A 1 215 ? 7.806 -7.879 -7.015 1.00 83.00 215 GLY A N 1
ATOM 1641 C CA . GLY A 1 215 ? 7.095 -8.860 -6.196 1.00 83.00 215 GLY A CA 1
ATOM 1642 C C . GLY A 1 215 ? 7.617 -8.897 -4.761 1.00 83.00 215 GLY A C 1
ATOM 1643 O O . GLY A 1 215 ? 8.789 -8.633 -4.511 1.00 83.00 215 GLY A O 1
ATOM 1644 N N . PHE A 1 216 ? 6.755 -9.275 -3.819 1.00 87.06 216 PHE A N 1
ATOM 1645 C CA . PHE A 1 216 ? 7.123 -9.511 -2.421 1.00 87.06 216 PHE A CA 1
ATOM 1646 C C . PHE A 1 216 ? 6.557 -10.851 -1.953 1.00 87.06 216 PHE A C 1
ATOM 1648 O O . PHE A 1 216 ? 5.488 -11.265 -2.402 1.00 87.06 216 PHE A O 1
ATOM 1655 N N . THR A 1 217 ? 7.264 -11.525 -1.051 1.00 86.38 217 THR A N 1
ATOM 1656 C CA . THR A 1 217 ? 6.780 -12.722 -0.346 1.00 86.38 217 THR A CA 1
ATOM 1657 C C . THR A 1 217 ? 6.960 -12.564 1.150 1.00 86.38 217 THR A C 1
ATOM 1659 O O . THR A 1 217 ? 7.937 -11.963 1.590 1.00 86.38 217 THR A O 1
ATOM 1662 N N . HIS A 1 218 ? 6.081 -13.178 1.933 1.00 86.44 218 HIS A N 1
ATOM 1663 C CA . HIS A 1 218 ? 6.248 -13.291 3.374 1.00 86.44 218 HIS A CA 1
ATOM 1664 C C . HIS A 1 218 ? 6.012 -14.740 3.791 1.00 86.44 218 HIS A C 1
ATOM 1666 O O . HIS A 1 218 ? 4.904 -15.251 3.653 1.00 86.44 218 HIS A O 1
ATOM 1672 N N . LYS A 1 219 ? 7.077 -15.415 4.238 1.00 85.44 219 LYS A N 1
ATOM 1673 C CA . LYS A 1 219 ? 7.056 -16.867 4.465 1.00 85.44 219 LYS A CA 1
ATOM 1674 C C . LYS A 1 219 ? 6.133 -17.269 5.614 1.00 85.44 219 LYS A C 1
ATOM 1676 O O . LYS A 1 219 ? 5.456 -18.282 5.508 1.00 85.44 219 LYS A O 1
ATOM 1681 N N . GLU A 1 220 ? 6.087 -16.476 6.684 1.00 82.25 220 GLU A N 1
ATOM 1682 C CA . GLU A 1 220 ? 5.315 -16.813 7.891 1.00 82.25 220 GLU A CA 1
ATOM 1683 C C . GLU A 1 220 ? 3.802 -16.841 7.627 1.00 82.25 220 GLU A C 1
ATOM 1685 O O . GLU A 1 220 ? 3.087 -17.622 8.242 1.00 82.25 220 GLU A O 1
ATOM 1690 N N . THR A 1 221 ? 3.320 -16.031 6.680 1.00 78.56 221 THR A N 1
ATOM 1691 C CA . THR A 1 221 ? 1.886 -15.897 6.359 1.00 78.56 221 THR A CA 1
ATOM 1692 C C . THR A 1 221 ? 1.485 -16.661 5.095 1.00 78.56 221 THR A C 1
ATOM 1694 O O . THR A 1 221 ? 0.362 -16.525 4.618 1.00 78.56 221 THR A O 1
ATOM 1697 N N . ASP A 1 222 ? 2.379 -17.459 4.505 1.00 77.25 222 ASP A N 1
ATOM 1698 C CA . ASP A 1 222 ? 2.054 -18.262 3.314 1.00 77.25 222 ASP A CA 1
ATOM 1699 C C . ASP A 1 222 ? 0.981 -19.327 3.628 1.00 77.25 222 ASP A C 1
ATOM 1701 O O . ASP A 1 222 ? 0.068 -19.599 2.840 1.00 77.25 222 ASP A O 1
ATOM 1705 N N . ALA A 1 223 ? 1.020 -19.856 4.856 1.00 81.19 223 ALA A N 1
ATOM 1706 C CA . ALA A 1 223 ? 0.029 -20.791 5.376 1.00 81.19 223 ALA A CA 1
ATOM 1707 C C . ALA A 1 223 ? -1.387 -20.186 5.463 1.00 81.19 223 ALA A C 1
ATOM 1709 O O . ALA A 1 223 ? -2.367 -20.921 5.327 1.00 81.19 223 ALA A O 1
ATOM 1710 N N . ASP A 1 224 ? -1.525 -18.861 5.593 1.00 81.12 224 ASP A N 1
ATOM 1711 C CA . ASP A 1 224 ? -2.833 -18.202 5.712 1.00 81.12 224 ASP A CA 1
ATOM 1712 C C . ASP A 1 224 ? -3.704 -18.453 4.474 1.00 81.12 224 ASP A C 1
ATOM 1714 O O . ASP A 1 224 ? -4.917 -18.645 4.568 1.00 81.12 224 ASP A O 1
ATOM 1718 N N . CYS A 1 225 ? -3.085 -18.533 3.296 1.00 80.25 225 CYS A N 1
ATOM 1719 C CA . CYS A 1 225 ? -3.803 -18.811 2.057 1.00 80.25 225 CYS A CA 1
ATOM 1720 C C . CYS A 1 225 ? -4.442 -20.212 2.054 1.00 80.25 225 CYS A C 1
ATOM 1722 O O . CYS A 1 225 ? -5.513 -20.404 1.471 1.00 80.25 225 CYS A O 1
ATOM 1724 N N . HIS A 1 226 ? -3.833 -21.180 2.742 1.00 86.31 226 HIS A N 1
ATOM 1725 C CA . HIS A 1 226 ? -4.313 -22.561 2.803 1.00 86.31 226 HIS A CA 1
ATOM 1726 C C . HIS A 1 226 ? -5.586 -22.691 3.651 1.00 86.31 226 HIS A C 1
ATOM 1728 O O . HIS A 1 226 ? -6.509 -23.422 3.274 1.00 86.31 226 HIS A O 1
ATOM 1734 N N . PHE A 1 227 ? -5.695 -21.928 4.743 1.00 86.38 227 PHE A N 1
ATOM 1735 C CA . PHE A 1 227 ? -6.932 -21.857 5.527 1.00 86.38 227 PHE A CA 1
ATOM 1736 C C . PHE A 1 227 ? -8.098 -21.309 4.694 1.00 86.38 227 PHE A C 1
ATOM 1738 O O . PHE A 1 227 ? -9.191 -21.887 4.683 1.00 86.38 227 PHE A O 1
ATOM 1745 N N . LEU A 1 228 ? -7.865 -20.223 3.947 1.00 84.06 228 LEU A N 1
ATOM 1746 C CA . LEU A 1 228 ? -8.892 -19.636 3.084 1.00 84.06 228 LEU A CA 1
ATOM 1747 C C . LEU A 1 228 ? -9.304 -20.585 1.957 1.00 84.06 228 LEU A C 1
ATOM 1749 O O . LEU A 1 228 ? -10.490 -20.658 1.643 1.00 84.06 228 LEU A O 1
ATOM 1753 N N . ALA A 1 229 ? -8.369 -21.349 1.388 1.00 86.94 229 ALA A N 1
ATOM 1754 C CA . ALA A 1 229 ? -8.703 -22.377 0.405 1.00 86.94 229 ALA A CA 1
ATOM 1755 C C . ALA A 1 229 ? -9.511 -23.534 0.995 1.00 86.94 229 ALA A C 1
ATOM 1757 O O . ALA A 1 229 ? -10.392 -24.059 0.322 1.00 86.94 229 ALA A O 1
ATOM 1758 N N . THR A 1 230 ? -9.275 -23.892 2.256 1.00 87.69 230 THR A N 1
ATOM 1759 C CA . THR A 1 230 ? -10.079 -24.910 2.947 1.00 87.69 230 THR A CA 1
ATOM 1760 C C . THR A 1 230 ? -11.492 -24.395 3.240 1.00 87.69 230 THR A C 1
ATOM 1762 O O . THR A 1 230 ? -12.470 -25.122 3.082 1.00 87.69 230 THR A O 1
ATOM 1765 N N . THR A 1 231 ? -11.617 -23.121 3.618 1.00 86.38 231 THR A N 1
ATOM 1766 C CA . THR A 1 231 ? -12.894 -22.517 4.030 1.00 86.38 231 THR A CA 1
ATOM 1767 C C . THR A 1 231 ? -13.747 -22.024 2.849 1.00 86.38 231 THR A C 1
ATOM 1769 O O . THR A 1 231 ? -14.973 -22.087 2.924 1.00 86.38 231 THR A O 1
ATOM 1772 N N . CYS A 1 232 ? -13.125 -21.563 1.754 1.00 86.81 232 CYS A N 1
ATOM 1773 C CA . CYS A 1 232 ? -13.763 -21.155 0.491 1.00 86.81 232 CYS A CA 1
ATOM 1774 C C . CYS A 1 232 ? -13.127 -21.885 -0.708 1.00 86.81 232 CYS A C 1
ATOM 1776 O O . CYS A 1 232 ? -12.519 -21.261 -1.580 1.00 86.81 232 CYS A O 1
ATOM 1778 N N . ALA A 1 233 ? -13.242 -23.212 -0.787 1.00 88.00 233 ALA A N 1
ATOM 1779 C CA . ALA A 1 233 ? -12.614 -23.990 -1.865 1.00 88.00 233 ALA A CA 1
ATOM 1780 C C . ALA A 1 233 ? -13.061 -23.563 -3.278 1.00 88.00 233 ALA A C 1
ATOM 1782 O O . ALA A 1 233 ? -12.293 -23.628 -4.240 1.00 88.00 233 ALA A O 1
ATOM 1783 N N . ASP A 1 234 ? -14.288 -23.058 -3.420 1.00 89.31 234 ASP A N 1
ATOM 1784 C CA . ASP A 1 234 ? -14.809 -22.534 -4.679 1.00 89.31 234 ASP A CA 1
ATOM 1785 C C . ASP A 1 234 ? -14.093 -21.258 -5.152 1.00 89.31 234 ASP A C 1
ATOM 1787 O O . ASP A 1 234 ? -14.077 -20.999 -6.357 1.00 89.31 234 ASP A O 1
ATOM 1791 N N . CYS A 1 235 ? -13.473 -20.501 -4.240 1.00 86.62 235 CYS A N 1
ATOM 1792 C CA . CYS A 1 235 ? -12.678 -19.314 -4.548 1.00 86.62 235 CYS A CA 1
ATOM 1793 C C . CYS A 1 235 ? -11.308 -19.646 -5.181 1.00 86.62 235 CYS A C 1
ATOM 1795 O O . CYS A 1 235 ? -10.787 -18.838 -5.952 1.00 86.62 235 CYS A O 1
ATOM 1797 N N . PHE A 1 236 ? -10.732 -20.820 -4.888 1.00 87.12 236 PHE A N 1
ATOM 1798 C CA . PHE A 1 236 ? -9.341 -21.185 -5.215 1.00 87.12 236 PHE A CA 1
ATOM 1799 C C . PHE A 1 236 ? -9.244 -22.332 -6.233 1.00 87.12 236 PHE A C 1
ATOM 1801 O O . PHE A 1 236 ? -8.463 -23.269 -6.081 1.00 87.12 236 PHE A O 1
ATOM 1808 N N . ARG A 1 237 ? -10.047 -22.278 -7.301 1.00 82.88 237 ARG A N 1
ATOM 1809 C CA . ARG A 1 237 ? -10.063 -23.342 -8.317 1.00 82.88 237 ARG A CA 1
ATOM 1810 C C . ARG A 1 237 ? -8.822 -23.299 -9.225 1.00 82.88 237 ARG A C 1
ATOM 1812 O O . ARG A 1 237 ? -8.512 -22.232 -9.764 1.00 82.88 237 ARG A O 1
ATOM 1819 N N . PRO A 1 238 ? -8.169 -24.448 -9.485 1.00 79.06 238 PRO A N 1
ATOM 1820 C CA . PRO A 1 238 ? -7.131 -24.557 -10.505 1.00 79.06 238 PRO A CA 1
ATOM 1821 C C . PRO A 1 238 ? -7.652 -24.151 -11.884 1.00 79.06 238 PRO A C 1
ATOM 1823 O O . PRO A 1 238 ? -8.664 -24.661 -12.363 1.00 79.06 238 PRO A O 1
ATOM 1826 N N . THR A 1 239 ? -6.941 -23.244 -12.547 1.00 73.94 239 THR A N 1
ATOM 1827 C CA . THR A 1 239 ? -7.152 -22.918 -13.965 1.00 73.94 239 THR A CA 1
ATOM 1828 C C . THR A 1 239 ? -6.006 -23.489 -14.783 1.00 73.94 239 THR A C 1
ATOM 1830 O O . THR A 1 239 ? -4.861 -23.378 -14.350 1.00 73.94 239 THR A O 1
ATOM 1833 N N . LYS A 1 240 ? -6.296 -24.025 -15.979 1.00 68.44 240 LYS A N 1
ATOM 1834 C CA . LYS A 1 240 ? -5.347 -24.778 -16.827 1.00 68.44 240 LYS A CA 1
ATOM 1835 C C . LYS A 1 240 ? -4.002 -24.077 -17.121 1.00 68.44 240 LYS A C 1
ATOM 1837 O O . LYS A 1 240 ? -3.058 -24.763 -17.478 1.00 68.44 240 LYS A O 1
ATOM 1842 N N . ASN A 1 241 ? -3.896 -22.759 -16.916 1.00 65.06 241 ASN A N 1
ATOM 1843 C CA . ASN A 1 241 ? -2.726 -21.950 -17.281 1.00 65.06 241 ASN A CA 1
ATOM 1844 C C . ASN A 1 241 ? -2.078 -21.181 -16.108 1.00 65.06 241 ASN A C 1
ATOM 1846 O O . ASN A 1 241 ? -1.296 -20.265 -16.353 1.00 65.06 241 ASN A O 1
ATOM 1850 N N . LYS A 1 242 ? -2.408 -21.474 -14.840 1.00 66.69 242 LYS A N 1
ATOM 1851 C CA . LYS A 1 242 ? -1.804 -20.774 -13.687 1.00 66.69 242 LYS A CA 1
ATOM 1852 C C . LYS A 1 242 ? -0.991 -21.723 -12.819 1.00 66.69 242 LYS A C 1
ATOM 1854 O O . LYS A 1 242 ? -1.506 -22.747 -12.389 1.00 66.69 242 LYS A O 1
ATOM 1859 N N . GLN A 1 243 ? 0.242 -21.322 -12.510 1.00 65.31 243 GLN A N 1
ATOM 1860 C CA . GLN A 1 243 ? 1.145 -22.057 -11.617 1.00 65.31 243 GLN A CA 1
ATOM 1861 C C . GLN A 1 243 ? 0.678 -22.056 -10.150 1.00 65.31 243 GLN A C 1
ATOM 1863 O O . GLN A 1 243 ? 1.063 -22.936 -9.392 1.00 65.31 243 GLN A O 1
ATOM 1868 N N . SER A 1 244 ? -0.169 -21.100 -9.748 1.00 77.38 244 SER A N 1
ATOM 1869 C CA . SER A 1 244 ? -0.730 -21.028 -8.396 1.00 77.38 244 SER A CA 1
ATOM 1870 C C . SER A 1 244 ? -2.203 -20.616 -8.413 1.00 77.38 244 SER A C 1
ATOM 1872 O O . SER A 1 244 ? -2.618 -19.747 -9.188 1.00 77.38 244 SER A O 1
ATOM 1874 N N . VAL A 1 245 ? -2.992 -21.234 -7.530 1.00 80.69 245 VAL A N 1
ATOM 1875 C CA . VAL A 1 245 ? -4.392 -20.863 -7.255 1.00 80.69 245 VAL A CA 1
ATOM 1876 C C . VAL A 1 245 ? -4.508 -19.695 -6.275 1.00 80.69 245 VAL A C 1
ATOM 1878 O O . VAL A 1 245 ? -5.530 -19.005 -6.247 1.00 80.69 245 VAL A O 1
ATOM 1881 N N . PHE A 1 246 ? -3.448 -19.423 -5.512 1.00 82.00 246 PHE A N 1
ATOM 1882 C CA . PHE A 1 246 ? -3.395 -18.385 -4.486 1.00 82.00 246 PHE A CA 1
ATOM 1883 C C . PHE A 1 246 ? -3.106 -17.019 -5.107 1.00 82.00 246 PHE A C 1
ATOM 1885 O O . PHE A 1 246 ? -2.021 -16.454 -5.005 1.00 82.00 246 PHE A O 1
ATOM 1892 N N . THR A 1 247 ? -4.102 -16.479 -5.806 1.00 82.88 247 THR A N 1
ATOM 1893 C CA . THR A 1 247 ? -4.035 -15.118 -6.352 1.00 82.88 247 THR A CA 1
ATOM 1894 C C . THR A 1 247 ? -4.640 -14.117 -5.372 1.00 82.88 247 THR A C 1
ATOM 1896 O O . THR A 1 247 ? -5.615 -14.436 -4.691 1.00 82.88 247 THR A O 1
ATOM 1899 N N . ARG A 1 248 ? -4.155 -12.864 -5.369 1.00 82.62 248 ARG A N 1
ATOM 1900 C CA . ARG A 1 248 ? -4.771 -11.772 -4.584 1.00 82.62 248 ARG A CA 1
ATOM 1901 C C . ARG A 1 248 ? -6.285 -11.700 -4.800 1.00 82.62 248 ARG A C 1
ATOM 1903 O O . ARG A 1 248 ? -7.031 -11.523 -3.850 1.00 82.62 248 ARG A O 1
ATOM 1910 N N . MET A 1 249 ? -6.733 -11.851 -6.045 1.00 81.44 249 MET A N 1
ATOM 1911 C CA . MET A 1 249 ? -8.155 -11.802 -6.388 1.00 81.44 249 MET A CA 1
ATOM 1912 C C . MET A 1 249 ? -8.949 -12.960 -5.764 1.00 81.44 249 MET A C 1
ATOM 1914 O O . MET A 1 249 ? -10.059 -12.746 -5.292 1.00 81.44 249 MET A O 1
ATOM 1918 N N . ALA A 1 250 ? -8.391 -14.175 -5.740 1.00 83.12 250 ALA A N 1
ATOM 1919 C CA . ALA A 1 250 ? -9.024 -15.319 -5.081 1.00 83.12 250 ALA A CA 1
ATOM 1920 C C . ALA A 1 250 ? -9.134 -15.105 -3.563 1.00 83.12 250 ALA A C 1
ATOM 1922 O O . ALA A 1 250 ? -10.193 -15.351 -2.993 1.00 83.12 250 ALA A O 1
ATOM 1923 N N . VAL A 1 251 ? -8.082 -14.564 -2.938 1.00 82.88 251 VAL A N 1
ATOM 1924 C CA . VAL A 1 251 ? -8.079 -14.203 -1.512 1.00 82.88 251 VAL A CA 1
ATOM 1925 C C . VAL A 1 251 ? -9.127 -13.133 -1.205 1.00 82.88 251 VAL A C 1
ATOM 1927 O O . VAL A 1 251 ? -9.914 -13.319 -0.288 1.00 82.88 251 VAL A O 1
ATOM 1930 N N . VAL A 1 252 ? -9.203 -12.05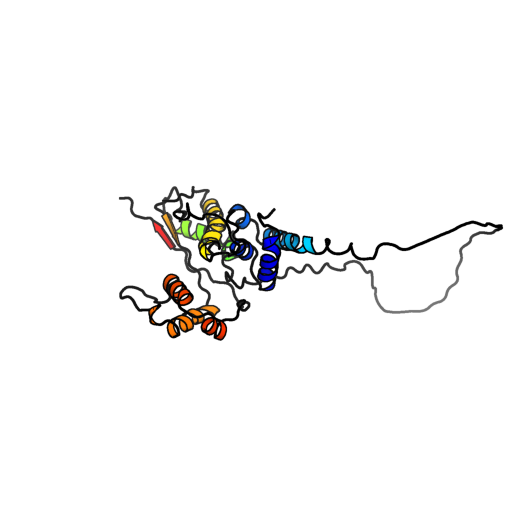3 -1.993 1.00 83.12 252 VAL A N 1
ATOM 1931 C CA . VAL A 1 252 ? -10.222 -10.999 -1.814 1.00 83.12 252 VAL A CA 1
ATOM 1932 C C . VAL A 1 252 ? -11.633 -11.586 -1.897 1.00 83.12 252 VAL A C 1
ATOM 1934 O O . VAL A 1 252 ? -12.426 -11.384 -0.983 1.00 83.12 252 VAL A O 1
ATOM 1937 N N . LYS A 1 253 ? -11.914 -12.407 -2.916 1.00 85.19 253 LYS A N 1
ATOM 1938 C CA . LYS A 1 253 ? -13.212 -13.089 -3.052 1.00 85.19 253 LYS A CA 1
ATOM 1939 C C . LYS A 1 253 ? -13.527 -14.018 -1.878 1.00 85.19 253 LYS A C 1
ATOM 1941 O O . LYS A 1 253 ? -14.684 -14.145 -1.495 1.00 85.19 253 LYS A O 1
ATOM 1946 N N . ALA A 1 254 ? -12.520 -14.689 -1.319 1.00 84.62 254 ALA A N 1
ATOM 1947 C CA . ALA A 1 254 ? -12.699 -15.530 -0.140 1.00 84.62 254 ALA A CA 1
ATOM 1948 C C . ALA A 1 254 ? -13.012 -14.698 1.108 1.00 84.62 254 ALA A C 1
ATOM 1950 O O . ALA A 1 254 ? -13.917 -15.056 1.859 1.00 84.62 254 ALA A O 1
ATOM 1951 N N . LEU A 1 255 ? -12.325 -13.567 1.292 1.00 82.12 255 LEU A N 1
ATOM 1952 C CA . LEU A 1 255 ? -12.562 -12.630 2.393 1.00 82.12 255 LEU A CA 1
ATOM 1953 C C . LEU A 1 255 ? -13.929 -11.932 2.306 1.00 82.12 255 LEU A C 1
ATOM 1955 O O . LEU A 1 255 ? -14.476 -11.550 3.331 1.00 82.12 255 LEU A O 1
ATOM 1959 N N . GLU A 1 256 ? -14.495 -11.778 1.109 1.00 84.94 256 GLU A N 1
ATOM 1960 C CA . GLU A 1 256 ? -15.864 -11.273 0.914 1.00 84.94 256 GLU A CA 1
ATOM 1961 C C . GLU A 1 256 ? -16.943 -12.305 1.271 1.00 84.94 256 GLU A C 1
ATOM 1963 O O . GLU A 1 256 ? -18.064 -11.931 1.607 1.00 84.94 256 GLU A O 1
ATOM 1968 N N . LYS A 1 257 ? -16.623 -13.601 1.185 1.00 86.88 257 LYS A N 1
ATOM 1969 C CA . LYS A 1 257 ? -17.575 -14.700 1.412 1.00 86.88 257 LYS A CA 1
ATOM 1970 C C . LYS A 1 257 ? -17.511 -15.299 2.811 1.00 86.88 257 LYS A C 1
ATOM 1972 O O . LYS A 1 257 ? -18.504 -15.849 3.285 1.00 86.88 257 LYS A O 1
ATOM 1977 N N . ILE A 1 258 ? -16.340 -15.287 3.444 1.00 82.75 258 ILE A N 1
ATOM 1978 C CA . ILE A 1 258 ? -16.166 -15.844 4.784 1.00 82.75 258 ILE A CA 1
ATOM 1979 C C . ILE A 1 258 ? -16.915 -14.982 5.807 1.00 82.75 258 ILE A C 1
ATOM 1981 O O . ILE A 1 258 ? -16.844 -13.761 5.783 1.00 82.75 258 ILE A O 1
ATOM 1985 N N . SER A 1 259 ? -17.639 -15.621 6.724 1.00 84.75 259 SER A N 1
ATOM 1986 C CA . SER A 1 259 ? -18.282 -14.923 7.842 1.00 84.75 259 SER A CA 1
ATOM 1987 C C . SER A 1 259 ? -17.251 -14.460 8.872 1.00 84.75 259 SER A C 1
ATOM 1989 O O . SER A 1 259 ? -16.340 -15.234 9.188 1.00 84.75 259 SER A O 1
ATOM 1991 N N . ASP A 1 260 ? -17.487 -13.315 9.510 1.00 78.00 260 ASP A N 1
ATOM 1992 C CA . ASP A 1 260 ? -16.629 -12.767 10.570 1.00 78.00 260 ASP A CA 1
ATOM 1993 C C . ASP A 1 260 ? -16.322 -13.781 11.680 1.00 78.00 260 ASP A C 1
ATOM 1995 O O . ASP A 1 260 ? -15.170 -13.936 12.071 1.00 78.00 260 ASP A O 1
ATOM 1999 N N . THR A 1 261 ? -17.312 -14.552 12.144 1.00 85.38 261 THR A N 1
ATOM 2000 C CA . THR A 1 261 ? -17.111 -15.558 13.205 1.00 85.38 261 THR A CA 1
ATOM 2001 C C . THR A 1 261 ? -16.084 -16.624 12.811 1.00 85.38 261 THR A C 1
ATOM 2003 O O . THR A 1 261 ? -15.193 -16.950 13.593 1.00 85.38 261 THR A O 1
ATOM 2006 N N . LYS A 1 262 ? -16.168 -17.148 11.580 1.00 84.75 262 LYS A N 1
ATOM 2007 C CA . LYS A 1 262 ? -15.199 -18.129 11.059 1.00 84.75 262 LYS A CA 1
ATOM 2008 C C . LYS A 1 262 ? -13.816 -17.512 10.882 1.00 84.75 262 LYS A C 1
ATOM 2010 O O . LYS A 1 262 ? -12.825 -18.161 11.195 1.00 84.75 262 LYS A O 1
ATOM 2015 N N . PHE A 1 263 ? -13.757 -16.270 10.405 1.00 80.62 263 PHE A N 1
ATOM 2016 C CA . PHE A 1 263 ? -12.502 -15.547 10.237 1.00 80.62 263 PHE A CA 1
ATOM 2017 C C . PHE A 1 263 ? -11.799 -15.334 11.586 1.00 80.62 263 PHE A C 1
ATOM 2019 O O . PHE A 1 263 ? -10.639 -15.707 11.737 1.00 80.62 263 PHE A O 1
ATOM 2026 N N . LEU A 1 264 ? -12.523 -14.832 12.590 1.00 78.62 264 LEU A N 1
ATOM 2027 C CA . LEU A 1 264 ? -12.003 -14.539 13.931 1.00 78.62 264 LEU A CA 1
ATOM 2028 C C . LEU A 1 264 ? -11.678 -15.790 14.761 1.00 78.62 264 LEU A C 1
ATOM 2030 O O . LEU A 1 264 ? -10.959 -15.693 15.749 1.00 78.62 264 LEU A O 1
ATOM 2034 N N . THR A 1 265 ? -12.176 -16.967 14.366 1.00 86.19 265 THR A N 1
ATOM 2035 C CA . THR A 1 265 ? -11.768 -18.244 14.980 1.00 86.19 265 THR A CA 1
ATOM 2036 C C . THR A 1 265 ? -10.330 -18.614 14.602 1.00 86.19 265 THR A C 1
ATOM 2038 O O . THR A 1 265 ? -9.649 -19.280 15.374 1.00 86.19 265 THR A O 1
ATOM 2041 N N . HIS A 1 266 ? -9.868 -18.195 13.418 1.00 81.25 266 HIS A N 1
ATOM 2042 C CA . HIS A 1 266 ? -8.555 -18.569 12.892 1.00 81.25 266 HIS A CA 1
ATOM 2043 C C . HIS A 1 266 ? -7.540 -17.418 12.916 1.00 81.25 266 HIS A C 1
ATOM 2045 O O . HIS A 1 266 ? -6.347 -17.656 13.088 1.00 81.25 266 HIS A O 1
ATOM 2051 N N . TYR A 1 267 ? -7.990 -16.173 12.749 1.00 79.31 267 TYR A N 1
ATOM 2052 C CA . TYR A 1 267 ? -7.121 -15.000 12.689 1.00 79.31 267 TYR A CA 1
ATOM 2053 C C . TYR A 1 267 ? -7.364 -14.052 13.856 1.00 79.31 267 TYR A C 1
ATOM 2055 O O . TYR A 1 267 ? -8.493 -13.633 14.118 1.00 79.31 267 TYR A O 1
ATOM 2063 N N . ALA A 1 268 ? -6.275 -13.656 14.514 1.00 76.81 268 ALA A N 1
ATOM 2064 C CA . ALA A 1 268 ? -6.305 -12.620 15.533 1.00 76.81 268 ALA A CA 1
ATOM 2065 C C . ALA A 1 268 ? -6.720 -11.264 14.934 1.00 76.81 268 ALA A C 1
ATOM 2067 O O . ALA A 1 268 ? -6.324 -10.902 13.823 1.00 76.81 268 ALA A O 1
ATOM 2068 N N . CYS A 1 269 ? -7.499 -10.496 15.697 1.00 72.50 269 CYS A N 1
ATOM 2069 C CA . CYS A 1 269 ? -7.885 -9.132 15.356 1.00 72.50 269 CYS A CA 1
ATOM 2070 C C . CYS A 1 269 ? -7.658 -8.220 16.577 1.00 72.50 269 CYS A C 1
ATOM 2072 O O . CYS A 1 269 ? -8.407 -8.331 17.551 1.00 72.50 269 CYS A O 1
ATOM 2074 N N . PRO A 1 270 ? -6.650 -7.323 16.557 1.00 75.12 270 PRO A N 1
ATOM 2075 C CA . PRO A 1 270 ? -5.733 -7.035 15.447 1.00 75.12 270 PRO A CA 1
ATOM 2076 C C . PRO A 1 270 ? -4.763 -8.196 15.133 1.00 75.12 270 PRO A C 1
ATOM 2078 O O . PRO A 1 270 ? -4.572 -9.067 15.984 1.00 75.12 270 PRO A O 1
ATOM 2081 N N . PRO A 1 271 ? -4.153 -8.221 13.929 1.00 79.00 271 PRO A N 1
ATOM 2082 C CA . PRO A 1 271 ? -3.162 -9.232 13.571 1.00 79.00 271 PRO A CA 1
ATOM 2083 C C . PRO A 1 271 ? -1.997 -9.272 14.561 1.00 79.00 271 PRO A C 1
ATOM 2085 O O . PRO A 1 271 ? -1.579 -8.238 15.088 1.00 79.00 271 PRO A O 1
ATOM 2088 N N . ALA A 1 272 ? -1.458 -10.469 14.786 1.00 83.69 272 ALA A N 1
ATOM 2089 C CA . ALA A 1 272 ? -0.279 -10.648 15.620 1.00 83.69 272 ALA A CA 1
ATOM 2090 C C . ALA A 1 272 ? 0.947 -9.950 15.010 1.00 83.69 272 ALA A C 1
ATOM 2092 O O . ALA A 1 272 ? 1.051 -9.771 13.794 1.00 83.69 272 ALA A O 1
ATOM 2093 N N . LYS A 1 273 ? 1.894 -9.569 15.871 1.00 86.12 273 LYS A N 1
ATOM 2094 C CA . LYS A 1 273 ? 3.148 -8.956 15.438 1.00 86.12 273 LYS A CA 1
ATOM 2095 C C . LYS A 1 273 ? 3.981 -9.978 14.648 1.00 86.12 273 LYS A C 1
ATOM 2097 O O . LYS A 1 273 ? 4.276 -11.035 15.204 1.00 86.12 273 LYS A O 1
ATOM 2102 N N . PRO A 1 274 ? 4.360 -9.689 13.390 1.00 87.62 274 PRO A N 1
ATOM 2103 C CA . PRO A 1 274 ? 5.176 -10.600 12.596 1.00 87.62 274 PRO A CA 1
ATOM 2104 C C . PRO A 1 274 ? 6.612 -10.626 13.123 1.00 87.62 274 PRO A C 1
ATOM 2106 O O . PRO A 1 274 ? 7.094 -9.630 13.678 1.00 87.62 274 PRO A O 1
ATOM 2109 N N . THR A 1 275 ? 7.307 -11.749 12.931 1.00 90.88 275 THR A N 1
ATOM 2110 C CA . THR A 1 275 ? 8.709 -11.877 13.356 1.00 90.88 275 THR A CA 1
ATOM 2111 C C . THR A 1 275 ? 9.695 -11.406 12.294 1.00 90.88 275 THR A C 1
ATOM 2113 O O . THR A 1 275 ? 10.827 -11.058 12.626 1.00 90.88 275 THR A O 1
ATOM 2116 N N . SER A 1 276 ? 9.269 -11.320 11.032 1.00 92.75 276 SER A N 1
ATOM 2117 C CA . SER A 1 276 ? 10.094 -10.834 9.928 1.00 92.75 276 SER A CA 1
ATOM 2118 C C . SER A 1 276 ? 9.321 -9.944 8.953 1.00 92.75 276 SER A C 1
ATOM 2120 O O . SER A 1 276 ? 8.096 -9.865 8.963 1.00 92.75 276 SER A O 1
ATOM 2122 N N . SER A 1 277 ? 10.063 -9.199 8.133 1.00 91.25 277 SER A N 1
ATOM 2123 C CA . SER A 1 277 ? 9.516 -8.412 7.025 1.00 91.25 277 SER A CA 1
ATOM 2124 C C . SER A 1 277 ? 9.328 -9.291 5.787 1.00 91.25 277 SER A C 1
ATOM 2126 O O . SER A 1 277 ? 9.963 -10.334 5.634 1.00 91.25 277 SER A O 1
ATOM 2128 N N . CYS A 1 278 ? 8.513 -8.826 4.839 1.00 89.88 278 CYS A N 1
ATOM 2129 C CA . CYS A 1 278 ? 8.517 -9.350 3.479 1.00 89.88 278 CYS A CA 1
ATOM 2130 C C . CYS A 1 278 ? 9.938 -9.361 2.899 1.00 89.88 278 CYS A C 1
ATOM 2132 O O . CYS A 1 278 ? 10.747 -8.465 3.156 1.00 89.88 278 CYS A O 1
ATOM 2134 N N . SER A 1 279 ? 10.200 -10.333 2.034 1.00 85.94 279 SER A N 1
ATOM 2135 C CA . SER A 1 279 ? 11.368 -10.366 1.164 1.00 85.94 279 SER A CA 1
ATOM 2136 C C . SER A 1 279 ? 10.985 -9.895 -0.238 1.00 85.94 279 SER A C 1
ATOM 2138 O O . SER A 1 279 ? 9.958 -10.313 -0.781 1.00 85.94 279 SER A O 1
ATOM 2140 N N . SER A 1 280 ? 11.813 -9.035 -0.837 1.00 81.62 280 SER A N 1
ATOM 2141 C CA . SER A 1 280 ? 11.689 -8.681 -2.256 1.00 81.62 280 SER A CA 1
ATOM 2142 C C . SER A 1 280 ? 11.972 -9.911 -3.113 1.00 81.62 280 SER A C 1
ATOM 2144 O O . SER A 1 280 ? 12.964 -10.605 -2.894 1.00 81.62 280 SER A O 1
ATOM 2146 N N . GLN A 1 281 ? 11.114 -10.160 -4.096 1.00 81.00 281 GLN A N 1
ATOM 2147 C CA . GLN A 1 281 ? 11.406 -11.063 -5.206 1.00 81.00 281 GLN A CA 1
ATOM 2148 C C . GLN A 1 281 ? 12.289 -10.343 -6.238 1.00 81.00 281 GLN A C 1
ATOM 2150 O O . GLN A 1 281 ? 12.603 -9.157 -6.074 1.00 81.00 281 GLN A O 1
ATOM 2155 N N . ASP A 1 282 ? 12.689 -11.062 -7.289 1.00 75.62 282 ASP A N 1
ATOM 2156 C CA . ASP A 1 282 ? 13.446 -10.478 -8.395 1.00 75.62 282 ASP A CA 1
ATOM 2157 C C . ASP A 1 282 ? 12.629 -9.396 -9.120 1.00 75.62 282 ASP A C 1
ATOM 2159 O O . ASP A 1 282 ? 11.397 -9.455 -9.194 1.00 75.62 282 ASP A O 1
ATOM 2163 N N . VAL A 1 283 ? 13.332 -8.380 -9.615 1.00 80.62 283 VAL A N 1
ATOM 2164 C CA . VAL A 1 283 ? 12.737 -7.250 -10.333 1.00 80.62 283 VAL A CA 1
ATOM 2165 C C . VAL A 1 283 ? 12.657 -7.627 -11.802 1.00 80.62 283 VAL A C 1
ATOM 2167 O O . VAL A 1 283 ? 13.681 -7.912 -12.413 1.00 80.62 283 VAL A O 1
ATOM 2170 N N . GLN A 1 284 ? 11.456 -7.605 -12.371 1.00 79.56 284 GLN A N 1
ATOM 2171 C CA . GLN A 1 284 ? 11.253 -7.905 -13.787 1.00 79.56 284 GLN A CA 1
ATOM 2172 C C . GLN A 1 284 ? 11.069 -6.605 -14.563 1.00 79.56 284 GLN A C 1
ATOM 2174 O O . GLN A 1 284 ? 10.302 -5.736 -14.149 1.00 79.56 284 GLN A O 1
ATOM 2179 N N . CYS A 1 285 ? 11.775 -6.482 -15.683 1.00 80.12 285 CYS A N 1
ATOM 2180 C CA . CYS A 1 285 ? 11.643 -5.368 -16.613 1.00 80.12 285 CYS A CA 1
ATOM 2181 C C . CYS A 1 285 ? 11.061 -5.898 -17.923 1.00 80.12 285 CYS A C 1
ATOM 2183 O O . CYS A 1 285 ? 11.565 -6.882 -18.462 1.00 80.12 285 CYS A O 1
ATOM 2185 N N . LEU A 1 286 ? 10.009 -5.260 -18.427 1.00 79.31 286 LEU A N 1
ATOM 2186 C CA . LEU A 1 286 ? 9.374 -5.627 -19.687 1.00 79.31 286 LEU A CA 1
ATOM 2187 C C . LEU A 1 286 ? 9.264 -4.390 -20.575 1.00 79.31 286 LEU A C 1
ATOM 2189 O O . LEU A 1 286 ? 8.700 -3.381 -20.158 1.00 79.31 286 LEU A O 1
ATOM 2193 N N . HIS A 1 287 ? 9.756 -4.483 -21.807 1.00 77.50 287 HIS A N 1
ATOM 2194 C CA . HIS A 1 287 ? 9.503 -3.488 -22.843 1.00 77.50 287 HIS A CA 1
ATOM 2195 C C . HIS A 1 287 ? 8.452 -4.044 -23.811 1.00 77.50 287 HIS A C 1
ATOM 2197 O O . HIS A 1 287 ? 8.661 -5.092 -24.418 1.00 77.50 287 HIS A O 1
ATOM 2203 N N . GLN A 1 288 ? 7.307 -3.376 -23.943 1.00 70.81 288 GLN A N 1
ATOM 2204 C CA . GLN A 1 288 ? 6.304 -3.725 -24.947 1.00 70.81 288 GLN A CA 1
ATOM 2205 C C . GLN A 1 288 ? 6.858 -3.431 -26.343 1.00 70.81 288 GLN A C 1
ATOM 2207 O O . GLN A 1 288 ? 7.513 -2.409 -26.554 1.00 70.81 288 GLN A O 1
ATOM 2212 N N . GLU A 1 289 ? 6.618 -4.341 -27.285 1.00 61.75 289 GLU A N 1
ATOM 2213 C CA . GLU A 1 289 ? 7.012 -4.150 -28.680 1.00 61.75 289 GLU A CA 1
ATOM 2214 C C . GLU A 1 2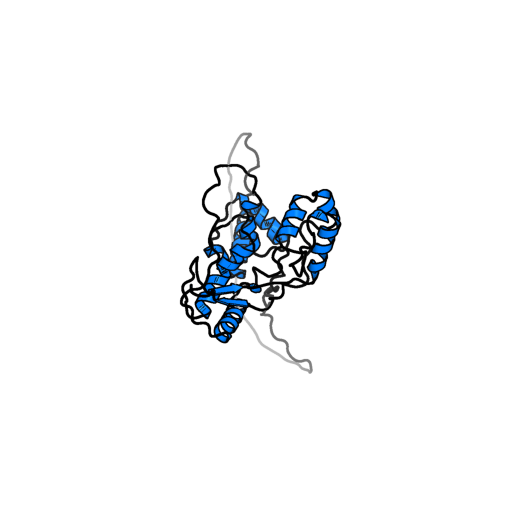89 ? 6.333 -2.898 -29.250 1.00 61.75 289 GLU A C 1
ATOM 2216 O O . GLU A 1 289 ? 5.139 -2.666 -29.042 1.00 61.75 289 GLU A O 1
ATOM 2221 N N . VAL A 1 290 ? 7.111 -2.077 -29.954 1.00 58.09 290 VAL A N 1
ATOM 2222 C CA . VAL A 1 290 ? 6.590 -0.936 -30.707 1.00 58.09 290 VAL A CA 1
ATOM 2223 C C . VAL A 1 290 ? 5.883 -1.509 -31.938 1.00 58.09 290 VAL A C 1
ATOM 2225 O O . VAL A 1 290 ? 6.547 -2.077 -32.803 1.00 58.09 290 VAL A O 1
ATOM 2228 N N . GLN A 1 291 ? 4.550 -1.422 -31.982 1.00 42.44 291 GLN A N 1
ATOM 2229 C CA . GLN A 1 291 ? 3.762 -1.706 -33.191 1.00 42.44 291 GLN A CA 1
ATOM 2230 C C . GLN A 1 291 ? 3.826 -0.549 -34.183 1.00 42.44 291 GLN A C 1
ATOM 2232 O O . GLN A 1 291 ? 3.745 0.615 -33.728 1.00 42.44 291 GLN A O 1
#

Organism: NCBI:txid1090488